Protein AF-F7BII5-F1 (afdb_monomer)

Solvent-accessible surface area (backbone atoms only — not comparable to full-atom values): 12802 Å² total; per-residue (Å²): 138,90,73,76,75,67,61,62,58,58,59,59,62,66,72,72,68,76,68,73,72,81,67,64,49,47,78,76,58,62,37,38,78,85,26,50,66,43,61,48,100,90,43,64,46,39,51,48,43,92,52,34,31,67,78,32,22,81,40,72,56,71,74,76,70,75,61,50,32,38,37,38,40,37,38,53,48,16,31,86,54,49,70,64,42,44,48,52,52,44,52,51,50,48,53,53,48,60,80,40,35,70,36,20,66,68,55,31,28,27,50,21,32,33,42,29,18,46,71,70,94,62,42,37,75,77,37,68,63,34,66,57,46,46,70,58,51,45,52,56,50,71,68,61,73,80,82,49,72,70,52,53,29,32,53,17,55,48,46,45,53,50,47,51,49,44,69,76,58,47,64,84,97,49,54,35,37,38,40,37,37,34,39,45,73,46,71,37,57,83,42,33,64,60,28,45,51,53,32,46,75,71,61,37,46,45,32,19,30,33,36,59,89,79,39,33,65,67,49,32,34,65,60,22,73,36,73,91,32,50,45,75,53,126

Secondary structure (DSSP, 8-state):
--SSSHHHHHHHHTTS--------GGGG----TTPEEEEETTEEEEE--TTEESTTS-EE------S-EEEEEEEE-STTS-HHHHHHHHHHHHHHHHHTHHHHHTT-EEEEEEEESSSGGGSEE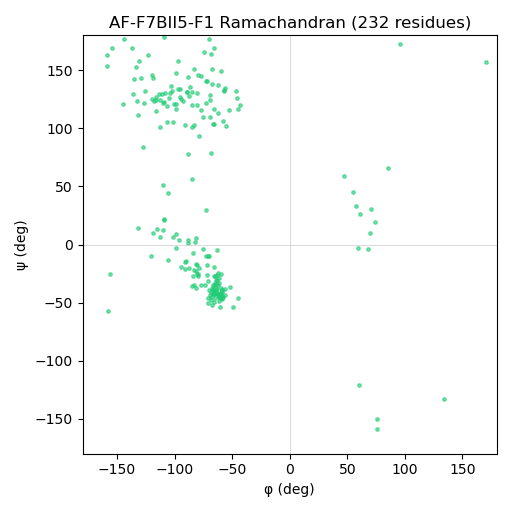EEEEE---HHHHHHHHHT-----SS----HHHHHHHHHHHHHHHSPTTS-EEEEEEE-S--TTHHHHHHHHHHHH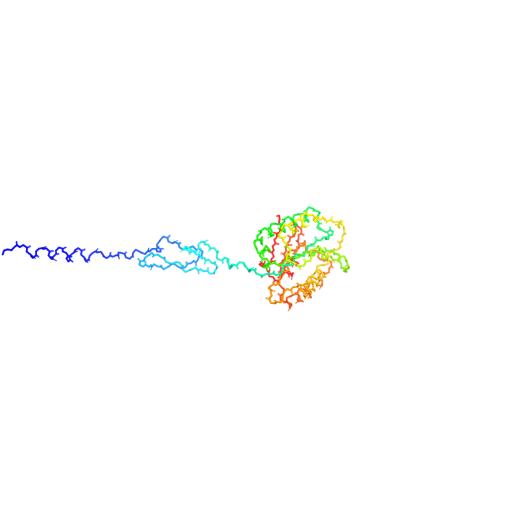HTTEEEEEEEESSS--HHHHHHHHSSGGGEEEE-

Nearest PDB structures (foldseek):
  1aox-assembly1_A  TM=7.770E-01  e=1.515E-09  Homo sapiens
  4hqn-assembly1_A  TM=8.227E-01  e=2.650E-09  Plasmodium vivax
  4c2b-assembly3_E  TM=8.178E-01  e=1.934E-08  Homo sapiens
  4c2a-assembly1_A  TM=8.375E-01  e=4.909E-08  Homo sapiens
  1u0o-assembly1_C  TM=7.818E-01  e=6.696E-08  Mus musculus

Radius of gyration: 28.85 Å; Cα contacts (8 Å, |Δi|>4): 419; chains: 1; bounding box: 101×45×57 Å

Structure (mmCIF, N/CA/C/O backbone):
data_AF-F7BII5-F1
#
_entry.id   AF-F7BII5-F1
#
loop_
_atom_site.group_PDB
_atom_site.id
_atom_site.type_symbol
_atom_site.label_atom_id
_atom_site.label_alt_id
_atom_site.label_comp_id
_atom_site.label_asym_id
_atom_site.label_entity_id
_atom_site.label_seq_id
_atom_site.pdbx_PDB_ins_code
_atom_site.Cartn_x
_atom_site.Cartn_y
_atom_site.Cartn_z
_atom_site.occupancy
_atom_site.B_iso_or_equiv
_atom_site.auth_seq_id
_atom_site.auth_comp_id
_atom_site.auth_asym_id
_atom_site.auth_atom_id
_atom_site.pdbx_PDB_model_num
ATOM 1 N N . MET A 1 1 ? -83.891 27.759 40.141 1.00 46.31 1 MET A N 1
ATOM 2 C CA . MET A 1 1 ? -83.436 28.933 39.361 1.00 46.31 1 MET A CA 1
ATOM 3 C C . MET A 1 1 ? -81.912 28.932 39.385 1.00 46.31 1 MET A C 1
ATOM 5 O O . MET A 1 1 ? -81.336 29.070 40.447 1.00 46.31 1 MET A O 1
ATOM 9 N N . GLN A 1 2 ? -81.291 28.343 38.361 1.00 49.97 2 GLN A N 1
ATOM 10 C CA . GLN A 1 2 ? -80.703 29.045 37.197 1.00 49.97 2 GLN A CA 1
ATOM 11 C C . GLN A 1 2 ? -79.265 29.535 37.468 1.00 49.97 2 GLN A C 1
ATOM 13 O O . GLN A 1 2 ? -79.015 30.729 37.498 1.00 49.97 2 GLN A O 1
ATOM 18 N N . ALA A 1 3 ? -78.313 28.611 37.659 1.00 52.19 3 ALA A N 1
ATOM 19 C CA . ALA A 1 3 ? -76.880 28.955 37.588 1.00 52.19 3 ALA A CA 1
ATOM 20 C C . ALA A 1 3 ? -75.947 27.769 37.258 1.00 52.19 3 ALA A C 1
ATOM 22 O O . ALA A 1 3 ? -74.894 27.975 36.673 1.00 52.19 3 ALA A O 1
ATOM 23 N N . TYR A 1 4 ? -76.329 26.520 37.557 1.00 49.72 4 TYR A N 1
ATOM 24 C CA . TYR A 1 4 ? -75.409 25.370 37.444 1.00 49.72 4 TYR A CA 1
ATOM 25 C C . TYR A 1 4 ? -75.526 24.524 36.165 1.00 49.72 4 TYR A C 1
ATOM 27 O O . TYR A 1 4 ? -74.734 23.610 35.966 1.00 49.72 4 TYR A O 1
ATOM 35 N N . ILE A 1 5 ? -76.477 24.823 35.274 1.00 52.47 5 ILE A N 1
ATOM 36 C CA . ILE A 1 5 ? -76.712 24.009 34.063 1.00 52.47 5 ILE A CA 1
ATOM 37 C C . ILE A 1 5 ? -75.959 24.562 32.835 1.00 52.47 5 ILE A C 1
ATOM 39 O O . ILE A 1 5 ? -75.666 23.813 31.911 1.00 52.47 5 ILE A O 1
ATOM 43 N N . TRP A 1 6 ? -75.538 25.833 32.845 1.00 50.41 6 TRP A N 1
ATOM 44 C CA . TRP A 1 6 ? -74.803 26.435 31.718 1.00 50.41 6 TRP A CA 1
ATOM 45 C C . TRP A 1 6 ? -73.271 26.317 31.826 1.00 50.41 6 TRP A C 1
ATOM 47 O O . TRP A 1 6 ? -72.586 26.471 30.822 1.00 50.41 6 TRP A O 1
ATOM 57 N N . GLY A 1 7 ? -72.714 25.995 33.001 1.00 46.53 7 GLY A N 1
ATOM 58 C CA . GLY A 1 7 ? -71.260 25.834 33.175 1.00 46.53 7 GLY A CA 1
ATOM 59 C C . GLY A 1 7 ? -70.707 24.504 32.645 1.00 46.53 7 GLY A C 1
ATOM 60 O O . GLY A 1 7 ? -69.610 24.458 32.096 1.00 46.53 7 GLY A O 1
ATOM 61 N N . LEU A 1 8 ? -71.483 23.420 32.752 1.00 50.44 8 LEU A N 1
ATOM 62 C CA . LEU A 1 8 ? -71.053 22.079 32.329 1.00 50.44 8 LEU A CA 1
ATOM 63 C C . LEU A 1 8 ? -71.237 21.823 30.826 1.00 50.44 8 LEU A C 1
ATOM 65 O O . LEU A 1 8 ? -70.540 20.981 30.268 1.00 50.44 8 LEU A O 1
ATOM 69 N N . VAL A 1 9 ? -72.118 22.572 30.155 1.00 52.78 9 VAL A N 1
ATOM 70 C CA . VAL A 1 9 ? -72.304 22.473 28.695 1.00 52.78 9 VAL A CA 1
ATOM 71 C C . VAL A 1 9 ? -71.221 23.258 27.932 1.00 52.78 9 VAL A C 1
ATOM 73 O O . VAL A 1 9 ? -70.857 22.878 26.825 1.00 52.78 9 VAL A O 1
ATOM 76 N N . PHE A 1 10 ? -70.613 24.292 28.531 1.00 49.81 10 PHE A N 1
ATOM 77 C CA . PHE A 1 10 ? -69.482 25.010 27.918 1.00 49.81 10 PHE A CA 1
ATOM 78 C C . PHE A 1 10 ? -68.126 24.294 28.075 1.00 49.81 10 PHE A C 1
ATOM 80 O O . PHE A 1 10 ? -67.244 24.459 27.226 1.00 49.81 10 PHE A O 1
ATOM 87 N N . LEU A 1 11 ? -67.951 23.451 29.104 1.00 45.50 11 LEU A N 1
ATOM 88 C CA . LEU A 1 11 ? -66.731 22.643 29.257 1.00 45.50 11 LEU A CA 1
ATOM 89 C C . LEU A 1 11 ? -66.726 21.367 28.398 1.00 45.50 11 LEU A C 1
ATOM 91 O O . LEU A 1 11 ? -65.655 20.855 28.086 1.00 45.50 11 LEU A O 1
ATOM 95 N N . SER A 1 12 ? -67.891 20.857 27.987 1.00 49.72 12 SER A N 1
ATOM 96 C CA . SER A 1 12 ? -67.975 19.660 27.137 1.00 49.72 12 SER A CA 1
ATOM 97 C C . SER A 1 12 ? -67.905 19.960 25.636 1.00 49.72 12 SER A C 1
ATOM 99 O O . SER A 1 12 ? -67.517 19.083 24.869 1.00 49.72 12 SER A O 1
ATOM 101 N N . VAL A 1 13 ? -68.195 21.195 25.204 1.00 48.53 13 VAL A N 1
ATOM 102 C CA . VAL A 1 13 ? -68.064 21.594 23.786 1.00 48.53 13 VAL A CA 1
ATOM 103 C C . VAL A 1 13 ? -66.679 22.177 23.463 1.00 48.53 13 VAL A C 1
ATOM 105 O O . VAL A 1 13 ? -66.236 22.100 22.321 1.00 48.53 13 VAL A O 1
ATOM 108 N N . SER A 1 14 ? -65.924 22.669 24.453 1.00 52.44 14 SER A N 1
ATOM 109 C CA . SER A 1 14 ? -64.526 23.095 24.244 1.00 52.44 14 SER A CA 1
ATOM 110 C C . SER A 1 14 ? -63.519 21.934 24.237 1.00 52.44 14 SER A C 1
ATOM 112 O O . SER A 1 14 ? -62.423 22.086 23.702 1.00 52.44 14 SER A O 1
ATOM 114 N N . LEU A 1 15 ? -63.894 20.754 24.749 1.00 46.31 15 LEU A N 1
ATOM 115 C CA . LEU A 1 15 ? -63.028 19.567 24.789 1.00 46.31 15 LEU A CA 1
ATOM 116 C C . LEU A 1 15 ? -63.291 18.553 23.657 1.00 46.31 15 LEU A C 1
ATOM 118 O O . LEU A 1 15 ? -62.749 17.453 23.687 1.00 46.31 15 LEU A O 1
ATOM 122 N N . SER A 1 16 ? -64.111 18.893 22.656 1.00 52.84 16 SER A N 1
ATOM 123 C CA . SER A 1 16 ? -64.419 17.988 21.530 1.00 52.84 16 SER A CA 1
ATOM 124 C C . SER A 1 16 ? -64.009 18.514 20.146 1.00 52.84 16 SER A C 1
ATOM 126 O O . SER A 1 16 ? -64.342 17.904 19.138 1.00 52.84 16 SER A O 1
ATOM 128 N N . LEU A 1 17 ? -63.242 19.610 20.071 1.00 50.97 17 LEU A N 1
ATOM 129 C CA . LEU A 1 17 ? -62.740 20.164 18.798 1.00 50.97 17 LEU A CA 1
ATOM 130 C C . LEU A 1 17 ? -61.243 20.498 18.787 1.00 50.97 17 LEU A C 1
ATOM 132 O O . LEU A 1 17 ? -60.756 21.095 17.833 1.00 50.97 17 LEU A O 1
ATOM 136 N N . ALA A 1 18 ? -60.471 20.025 19.766 1.00 53.25 18 ALA A N 1
ATOM 137 C CA . ALA A 1 18 ? -59.045 19.807 19.539 1.0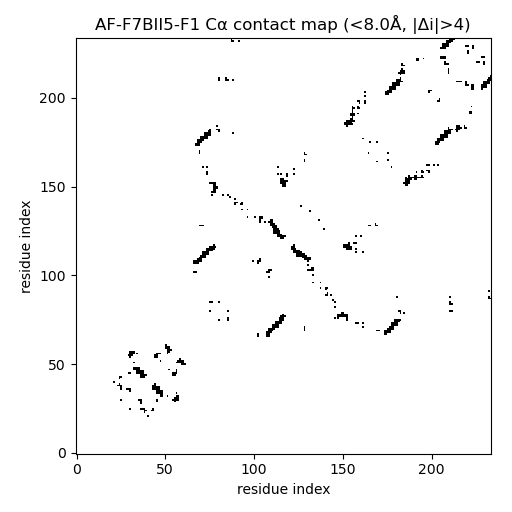0 53.25 18 ALA A CA 1
ATOM 138 C C . ALA A 1 18 ? -58.860 18.424 18.902 1.00 53.25 18 ALA A C 1
ATOM 140 O O . ALA A 1 18 ? -58.149 17.571 19.427 1.00 53.25 18 ALA A O 1
ATOM 141 N N . THR A 1 19 ? -59.516 18.172 17.764 1.00 55.47 19 THR A N 1
ATOM 142 C CA . THR A 1 19 ? -58.950 17.198 16.834 1.00 55.47 19 THR A CA 1
ATOM 143 C C . THR A 1 19 ? -57.571 17.750 16.524 1.00 55.47 19 THR A C 1
ATOM 145 O O . THR A 1 19 ? -57.468 18.787 15.863 1.00 55.47 19 THR A O 1
ATOM 148 N N . SER A 1 20 ? -56.514 17.136 17.062 1.00 58.94 20 SER A N 1
ATOM 149 C CA . SER A 1 20 ? -55.189 17.336 16.505 1.00 58.94 20 SER A CA 1
ATOM 150 C C . SER A 1 20 ? -55.353 16.959 15.045 1.00 58.94 20 SER A C 1
ATOM 152 O O . SER A 1 20 ? -55.522 15.789 14.704 1.00 58.94 20 SER A O 1
ATOM 154 N N . ILE A 1 21 ? -55.457 17.966 14.177 1.00 58.75 21 ILE A N 1
ATOM 155 C CA . ILE A 1 21 ? -55.394 17.729 12.747 1.00 58.75 21 ILE A CA 1
ATOM 156 C C . ILE A 1 21 ? -54.102 16.942 12.615 1.00 58.75 21 ILE A C 1
ATOM 158 O O . ILE A 1 21 ? -53.046 17.429 13.026 1.00 58.75 21 ILE A O 1
ATOM 162 N N . ALA A 1 22 ? -54.204 15.685 12.187 1.00 65.12 22 ALA A N 1
ATOM 163 C CA . ALA A 1 22 ? -53.046 14.856 11.933 1.00 65.12 22 ALA A CA 1
ATOM 164 C C . ALA A 1 22 ? -52.365 15.477 10.712 1.00 65.12 22 ALA A C 1
ATOM 166 O O . ALA A 1 22 ? -52.594 15.074 9.574 1.00 65.12 22 ALA A O 1
ATOM 167 N N . VAL A 1 23 ? -51.627 16.565 10.946 1.00 80.62 23 VAL A N 1
ATOM 168 C CA . VAL A 1 23 ? -50.881 17.278 9.923 1.00 80.62 23 VAL A CA 1
ATOM 169 C C . VAL A 1 23 ? -49.874 16.270 9.421 1.00 80.62 23 VAL A C 1
ATOM 171 O O . VAL A 1 23 ? -49.001 15.848 10.176 1.00 80.62 23 VAL A O 1
ATOM 174 N N . ASN A 1 24 ? -50.028 15.852 8.167 1.00 87.00 24 ASN A N 1
ATOM 175 C CA . ASN A 1 24 ? -49.067 14.964 7.547 1.00 87.00 24 ASN A CA 1
ATOM 176 C C . ASN A 1 24 ? -47.742 15.721 7.392 1.00 87.00 24 ASN A C 1
ATOM 178 O O . ASN A 1 24 ? -47.577 16.568 6.509 1.00 87.00 24 ASN A O 1
ATOM 182 N N . GLN A 1 25 ? -46.798 15.397 8.270 1.00 90.56 25 GLN A N 1
ATOM 183 C CA . GLN A 1 25 ? -45.491 16.044 8.358 1.00 90.56 25 GLN A CA 1
ATOM 184 C C . GLN A 1 25 ? -44.583 15.682 7.171 1.00 90.56 25 GLN A C 1
ATOM 186 O O . GLN A 1 25 ? -43.547 16.310 6.982 1.00 90.56 25 GLN A O 1
ATOM 191 N N . CYS A 1 26 ? -44.975 14.709 6.342 1.00 93.94 26 CYS A N 1
ATOM 192 C CA . CYS A 1 26 ? -44.247 14.317 5.137 1.00 93.94 26 CYS A CA 1
ATOM 193 C C . CYS A 1 26 ? -44.571 15.179 3.910 1.00 93.94 26 CYS A C 1
ATOM 195 O O . CYS A 1 26 ? -43.910 15.041 2.887 1.00 93.94 26 CYS A O 1
ATOM 197 N N . THR A 1 27 ? -45.554 16.081 3.987 1.00 93.69 27 THR A N 1
ATOM 198 C CA . THR A 1 27 ? -45.952 16.947 2.857 1.00 93.69 27 THR A CA 1
ATOM 199 C C . THR A 1 27 ? -44.849 17.900 2.393 1.00 93.69 27 THR A C 1
ATOM 201 O O . THR A 1 27 ? -44.806 18.260 1.220 1.00 93.69 27 THR A O 1
ATOM 204 N N . SER A 1 28 ? -43.926 18.269 3.282 1.00 92.00 28 SER A N 1
ATOM 205 C CA . SER A 1 28 ? -42.748 19.081 2.963 1.00 92.00 28 SER A CA 1
ATOM 206 C C . SER A 1 28 ? -41.581 18.278 2.375 1.00 92.00 28 SER A C 1
ATOM 208 O O . SER A 1 28 ? -40.533 18.863 2.116 1.00 92.00 28 SER A O 1
ATOM 210 N N . ASN A 1 29 ? -41.743 16.964 2.165 1.00 93.62 29 ASN A N 1
ATOM 211 C CA . ASN A 1 29 ? -40.688 16.032 1.748 1.00 93.62 29 ASN A CA 1
ATOM 212 C C . ASN A 1 29 ? -39.386 16.194 2.559 1.00 93.62 29 ASN A C 1
ATOM 214 O O . ASN A 1 29 ? -38.331 16.471 1.990 1.00 93.62 29 ASN A O 1
ATOM 218 N N . PRO A 1 30 ? -39.436 16.031 3.895 1.00 95.12 30 PRO A N 1
ATOM 219 C CA . PRO A 1 30 ? -38.280 16.295 4.746 1.00 95.12 30 PRO A CA 1
ATOM 220 C C . PRO A 1 30 ? -37.164 15.247 4.619 1.00 95.12 30 PRO A C 1
ATOM 222 O O . PRO A 1 30 ? -36.047 15.514 5.042 1.00 95.12 30 PRO A O 1
ATOM 225 N N . CYS A 1 31 ? -37.446 14.058 4.078 1.00 96.62 31 CYS A N 1
ATOM 226 C CA . CYS A 1 31 ? -36.466 12.985 3.919 1.00 96.62 31 CYS A CA 1
ATOM 227 C C . CYS A 1 31 ? -35.749 13.095 2.569 1.00 96.62 31 CYS A C 1
ATOM 229 O O . CYS A 1 31 ? -36.406 13.186 1.532 1.00 96.62 31 CYS A O 1
ATOM 231 N N . ILE A 1 32 ? -34.417 13.024 2.566 1.00 94.69 32 ILE A N 1
ATOM 232 C CA . ILE A 1 32 ? -33.607 13.077 1.341 1.00 94.69 32 ILE A CA 1
ATOM 233 C C . ILE A 1 32 ? -32.966 11.716 1.019 1.00 94.69 32 ILE A C 1
ATOM 235 O O . ILE A 1 32 ? -33.149 10.743 1.747 1.00 94.69 32 ILE A O 1
ATOM 239 N N . ASN A 1 33 ? -32.226 11.622 -0.093 1.00 92.00 33 ASN A N 1
ATOM 240 C CA . ASN A 1 33 ? -31.482 10.417 -0.496 1.00 92.00 33 ASN A CA 1
ATOM 241 C C . ASN A 1 33 ? -32.338 9.135 -0.599 1.00 92.00 33 ASN A C 1
ATOM 243 O O . ASN A 1 33 ? -31.941 8.067 -0.131 1.00 92.00 33 ASN A O 1
ATOM 247 N N . ASN A 1 34 ? -33.514 9.233 -1.230 1.00 91.19 34 ASN A N 1
ATOM 248 C CA . ASN A 1 34 ? -34.445 8.112 -1.436 1.00 91.19 34 ASN A CA 1
ATOM 249 C C . ASN A 1 34 ? -34.888 7.420 -0.129 1.00 91.19 34 ASN A C 1
ATOM 251 O O . ASN A 1 34 ? -35.085 6.203 -0.096 1.00 91.19 34 ASN A O 1
ATOM 255 N N . ALA A 1 35 ? -35.007 8.180 0.960 1.00 94.12 35 ALA A N 1
ATOM 256 C CA . ALA A 1 35 ? -35.554 7.704 2.225 1.00 94.12 35 ALA A CA 1
ATOM 257 C C . ALA A 1 35 ? -37.093 7.762 2.243 1.00 94.12 35 ALA A C 1
ATOM 259 O O . ALA A 1 35 ? -37.707 8.609 1.592 1.00 94.12 35 ALA A O 1
ATOM 260 N N . VAL A 1 36 ? -37.721 6.870 3.016 1.00 96.81 36 VAL A N 1
ATOM 261 C CA . VAL A 1 36 ? -39.187 6.793 3.148 1.00 96.81 36 VAL A CA 1
ATOM 262 C C . VAL A 1 36 ? -39.642 7.602 4.361 1.00 96.81 36 VAL A C 1
ATOM 264 O O . VAL A 1 36 ? -39.173 7.364 5.472 1.00 96.81 36 VAL A O 1
ATOM 267 N N . CYS A 1 37 ? -40.569 8.541 4.162 1.00 96.25 37 CYS A N 1
ATOM 268 C CA . CYS A 1 37 ? -41.124 9.358 5.243 1.00 96.25 37 CYS A CA 1
ATOM 269 C C . CYS A 1 37 ? -42.356 8.707 5.878 1.00 96.25 37 CYS A C 1
ATOM 271 O O . CYS A 1 37 ? -43.297 8.341 5.175 1.00 96.25 37 CYS A O 1
ATOM 273 N N . SER A 1 38 ? -42.377 8.638 7.210 1.00 95.56 38 SER A N 1
ATOM 274 C CA . SER A 1 38 ? -43.537 8.238 8.009 1.00 95.56 38 SER A CA 1
ATOM 275 C C . SER A 1 38 ? -43.978 9.388 8.915 1.00 95.56 38 SER A C 1
ATOM 277 O O . SER A 1 38 ? -43.189 9.908 9.703 1.00 95.56 38 SER A O 1
ATOM 279 N N . SER A 1 39 ? -45.245 9.802 8.810 1.00 92.31 39 SER A N 1
ATOM 280 C CA . SER A 1 39 ? -45.812 10.846 9.674 1.00 92.31 39 SER A CA 1
ATOM 281 C C . SER A 1 39 ? -46.219 10.251 11.024 1.00 92.31 39 SER A C 1
ATOM 283 O O . SER A 1 39 ? -46.937 9.255 11.070 1.00 92.31 39 SER A O 1
ATOM 285 N N . LEU A 1 40 ? -45.798 10.882 12.121 1.00 88.75 40 LEU A N 1
ATOM 286 C CA . LEU A 1 40 ? -46.025 10.443 13.500 1.00 88.75 40 LEU A CA 1
ATOM 287 C C . LEU A 1 40 ? -46.735 11.535 14.315 1.00 88.75 40 LEU A C 1
ATOM 289 O O . LEU A 1 40 ? -46.709 12.713 13.966 1.00 88.75 40 LEU A O 1
ATOM 293 N N . ALA A 1 41 ? -47.320 11.165 15.459 1.00 84.00 41 ALA A N 1
ATOM 294 C CA . ALA A 1 41 ? -47.998 12.117 16.349 1.00 84.00 41 ALA A CA 1
ATOM 295 C C . ALA A 1 41 ? -47.074 13.239 16.874 1.00 84.00 41 ALA A C 1
ATOM 297 O O . ALA A 1 41 ? -47.543 14.330 17.185 1.00 84.00 41 ALA A O 1
ATOM 298 N N . ALA A 1 42 ? -45.764 12.980 16.943 1.00 81.69 42 ALA A N 1
ATOM 299 C CA . ALA A 1 42 ? -44.742 13.922 17.401 1.00 81.69 42 ALA A CA 1
ATOM 300 C C . ALA A 1 42 ? -43.823 14.439 16.268 1.00 81.69 42 ALA A C 1
ATOM 302 O O . ALA A 1 42 ? -42.704 14.879 16.538 1.00 81.69 42 ALA A O 1
ATOM 303 N N . GLY A 1 43 ? -44.251 14.370 14.999 1.00 88.88 43 GLY A N 1
ATOM 304 C CA . GLY A 1 43 ? -43.475 14.871 13.859 1.00 88.88 43 GLY A CA 1
ATOM 305 C C . GLY A 1 43 ? -43.417 13.894 12.685 1.00 88.88 43 GLY A C 1
ATOM 306 O O . GLY A 1 43 ? -44.429 13.350 12.259 1.00 88.88 43 GLY A O 1
ATOM 307 N N . TYR A 1 44 ? -42.220 13.676 12.151 1.00 93.75 44 TYR A N 1
ATOM 308 C CA . TYR A 1 44 ? -41.957 12.690 11.105 1.00 93.75 44 TYR A CA 1
ATOM 309 C C . TYR A 1 44 ? -40.754 11.828 11.490 1.00 93.75 44 TYR A C 1
ATOM 311 O O . TYR A 1 44 ? -39.899 12.254 12.271 1.00 93.75 44 TYR A O 1
ATOM 319 N N . GLU A 1 45 ? -40.681 10.645 10.897 1.00 95.25 45 GLU A N 1
ATOM 320 C CA . GLU A 1 45 ? -39.526 9.756 10.928 1.00 95.25 45 GLU A CA 1
ATOM 321 C C . GLU A 1 45 ? -39.127 9.403 9.493 1.00 95.25 45 GLU A C 1
ATOM 323 O O . GLU A 1 45 ? -39.977 9.058 8.669 1.00 95.25 45 GLU A O 1
ATOM 328 N N . CYS A 1 46 ? -37.834 9.509 9.189 1.00 96.44 46 CYS A N 1
ATOM 329 C CA . CYS A 1 46 ? -37.278 9.087 7.911 1.00 96.44 46 CYS A CA 1
ATOM 330 C C . CYS A 1 46 ? -36.618 7.717 8.057 1.00 96.44 46 CYS A C 1
ATOM 332 O O . CYS A 1 46 ? -35.657 7.558 8.810 1.00 96.44 46 CYS A O 1
ATOM 334 N N . ILE A 1 47 ? -37.096 6.740 7.292 1.00 95.44 47 ILE A N 1
ATOM 335 C CA . ILE A 1 47 ? -36.453 5.435 7.154 1.00 95.44 47 ILE A CA 1
ATOM 336 C C . ILE A 1 47 ? -35.381 5.575 6.074 1.00 95.44 47 ILE A C 1
ATOM 338 O O . ILE A 1 47 ? -35.684 5.620 4.878 1.00 95.44 47 ILE A O 1
ATOM 342 N N . CYS A 1 48 ? -34.129 5.707 6.508 1.00 93.94 48 CYS A N 1
ATOM 343 C CA . CYS A 1 48 ? -33.001 5.942 5.617 1.00 93.94 48 CYS A CA 1
ATOM 344 C C . CYS A 1 48 ? -32.623 4.694 4.811 1.00 93.94 48 CYS A C 1
ATOM 346 O O . CYS A 1 48 ? -32.586 3.580 5.331 1.00 93.94 48 CYS A O 1
ATOM 348 N N . SER A 1 49 ? -32.274 4.907 3.545 1.00 89.56 49 SER A N 1
ATOM 349 C CA . SER A 1 49 ? -31.768 3.865 2.651 1.00 89.56 49 SER A CA 1
ATOM 350 C C . SER A 1 49 ? -30.242 3.740 2.762 1.00 89.56 49 SER A C 1
ATOM 352 O O . SER A 1 49 ? -29.533 4.734 2.900 1.00 89.56 49 SER A O 1
ATOM 354 N N . GLY A 1 50 ? -29.701 2.524 2.664 1.00 85.88 50 GLY A N 1
ATOM 355 C CA . GLY A 1 50 ? -28.253 2.297 2.568 1.00 85.88 50 GLY A CA 1
ATOM 356 C C . GLY A 1 50 ? -27.444 2.814 3.767 1.00 85.88 50 GLY A C 1
ATOM 357 O O . GLY A 1 50 ? -27.632 2.357 4.890 1.00 85.88 50 GLY A O 1
ATOM 358 N N . ALA A 1 51 ? -26.494 3.720 3.507 1.00 84.12 51 ALA A N 1
ATOM 359 C CA . ALA A 1 51 ? -25.565 4.252 4.509 1.00 84.12 51 ALA A CA 1
ATOM 360 C C . ALA A 1 51 ? -26.011 5.590 5.126 1.00 84.12 51 ALA A C 1
ATOM 362 O O . ALA A 1 51 ? -25.256 6.174 5.899 1.00 84.12 51 ALA A O 1
ATOM 363 N N . TYR A 1 52 ? -27.191 6.114 4.786 1.00 92.12 52 TYR A N 1
ATOM 364 C CA . TYR A 1 52 ? -27.642 7.412 5.288 1.00 92.12 52 TYR A CA 1
ATOM 365 C C . TYR A 1 52 ? -28.206 7.323 6.716 1.00 92.12 52 TYR A C 1
ATOM 367 O O . TYR A 1 52 ? -28.814 6.328 7.099 1.00 92.12 52 TYR A O 1
ATOM 375 N N . ILE A 1 53 ? -27.997 8.374 7.510 1.00 90.69 53 ILE A N 1
ATOM 376 C CA . ILE A 1 53 ? -28.467 8.550 8.890 1.00 90.69 53 ILE A CA 1
ATOM 377 C C . ILE A 1 53 ? -28.839 10.014 9.156 1.00 90.69 53 ILE A C 1
ATOM 379 O O . ILE A 1 53 ? -28.609 10.909 8.342 1.00 90.69 53 ILE A O 1
ATOM 383 N N . GLY A 1 54 ? -29.344 10.273 10.360 1.00 91.19 54 GLY A N 1
ATOM 384 C CA . GLY A 1 54 ? -29.815 11.588 10.778 1.00 91.19 54 GLY A CA 1
ATOM 385 C C . GLY A 1 54 ? -31.320 11.720 10.586 1.00 91.19 54 GLY A C 1
ATOM 386 O O . GLY A 1 54 ? -31.966 10.832 10.041 1.00 91.19 54 GLY A O 1
ATOM 387 N N . ARG A 1 55 ? -31.880 12.830 11.073 1.00 93.50 55 ARG A N 1
ATOM 388 C CA . ARG A 1 55 ? -33.334 13.040 11.115 1.00 93.50 55 ARG A CA 1
ATOM 389 C C . ARG A 1 55 ? -33.974 13.050 9.723 1.00 93.50 55 ARG A C 1
ATOM 391 O O . ARG A 1 55 ? -35.090 12.579 9.576 1.00 93.50 55 ARG A O 1
ATOM 398 N N . ASP A 1 56 ? -33.254 13.566 8.736 1.00 95.44 56 ASP A N 1
ATOM 399 C CA . ASP A 1 56 ? -33.658 13.737 7.338 1.00 95.44 56 ASP A CA 1
ATOM 400 C C . ASP A 1 56 ? -32.873 12.833 6.369 1.00 95.44 56 ASP A C 1
ATOM 402 O O . ASP A 1 56 ? -33.017 12.957 5.155 1.00 95.44 56 ASP A O 1
ATOM 406 N N . CYS A 1 57 ? -32.033 11.926 6.882 1.00 94.44 57 CYS A N 1
ATOM 407 C CA . CYS A 1 57 ? -31.121 11.095 6.087 1.00 94.44 57 CYS A CA 1
ATOM 408 C C . CYS A 1 57 ? -30.087 11.891 5.262 1.00 94.44 57 CYS A C 1
ATOM 410 O O . CYS A 1 57 ? -29.589 11.413 4.239 1.00 94.44 57 CYS A O 1
ATOM 412 N N . SER A 1 58 ? -29.730 13.103 5.705 1.00 93.75 58 SER A N 1
ATOM 413 C CA . SER A 1 58 ? -28.718 13.936 5.039 1.00 93.75 58 SER A CA 1
ATOM 414 C C . SER A 1 58 ? -27.276 13.534 5.324 1.00 93.75 58 SER A C 1
ATOM 416 O O . SER A 1 58 ? -26.368 13.887 4.570 1.00 93.75 58 SER A O 1
ATOM 418 N N . LYS A 1 59 ? -27.039 12.789 6.404 1.00 89.19 59 LYS A N 1
ATOM 419 C CA . LYS A 1 59 ? -25.695 12.399 6.833 1.00 89.19 59 LYS A CA 1
ATOM 420 C C . LYS A 1 59 ? -25.403 10.986 6.369 1.00 89.19 59 LYS A C 1
ATOM 422 O O . LYS A 1 59 ? -26.292 10.150 6.342 1.00 89.19 59 LYS A O 1
ATOM 427 N N . ILE A 1 60 ? -24.150 10.689 6.065 1.00 85.50 60 ILE A N 1
ATOM 428 C CA . ILE A 1 60 ? -23.705 9.318 5.812 1.00 85.50 60 ILE A CA 1
ATOM 429 C C . ILE A 1 60 ? -23.128 8.765 7.116 1.00 85.50 60 ILE A C 1
ATOM 431 O O . ILE A 1 60 ? -22.259 9.379 7.735 1.00 85.50 60 ILE A O 1
ATOM 435 N N . SER A 1 61 ? -23.615 7.605 7.551 1.00 76.19 61 SER A N 1
ATOM 436 C CA . SER A 1 61 ? -22.985 6.815 8.598 1.00 76.19 61 SER A CA 1
ATOM 437 C C . SER A 1 61 ? -21.821 6.073 7.982 1.00 76.19 61 SER A C 1
ATOM 439 O O . SER A 1 61 ? -21.945 4.967 7.454 1.00 76.19 61 SER A O 1
ATOM 441 N N . CYS A 1 62 ? -20.651 6.685 8.068 1.00 67.88 62 CYS A N 1
ATOM 442 C CA . CYS A 1 62 ? -19.434 5.909 7.982 1.00 67.88 62 CYS A CA 1
ATOM 443 C C . CYS A 1 62 ? -19.413 5.016 9.226 1.00 67.88 62 CYS A C 1
ATOM 445 O O . CYS A 1 62 ? -19.365 5.531 10.348 1.00 67.88 62 CYS A O 1
ATOM 447 N N . LYS A 1 63 ? -19.467 3.684 9.051 1.00 58.59 63 LYS A N 1
ATOM 448 C CA . LYS A 1 63 ? -19.109 2.760 10.137 1.00 58.59 63 LYS A CA 1
ATOM 449 C C . LYS A 1 63 ? -17.812 3.283 10.742 1.00 58.59 63 LYS A C 1
ATOM 451 O O . LYS A 1 63 ? -16.869 3.552 9.998 1.00 58.59 63 LYS A O 1
ATOM 456 N N . LYS A 1 64 ? -17.808 3.492 12.063 1.00 51.84 64 LYS A N 1
ATOM 457 C CA . LYS A 1 64 ? -16.651 4.005 12.800 1.00 51.84 64 LYS A CA 1
ATOM 458 C C . LYS A 1 64 ? -15.411 3.281 12.282 1.00 51.84 64 LYS A C 1
ATOM 460 O O . LYS A 1 64 ? -15.398 2.048 12.296 1.00 51.84 64 LYS A O 1
ATOM 465 N N . ALA A 1 65 ? -14.459 4.053 11.753 1.00 58.25 65 ALA A N 1
ATOM 466 C CA . ALA A 1 65 ? -13.255 3.526 11.130 1.00 58.25 65 ALA A CA 1
ATOM 467 C C . ALA A 1 65 ? -12.667 2.453 12.039 1.00 58.25 65 ALA A C 1
ATOM 469 O O . ALA A 1 65 ? -12.594 2.652 13.258 1.00 58.25 65 ALA A O 1
ATOM 470 N N . THR A 1 66 ? -12.334 1.306 11.452 1.00 61.22 66 THR A N 1
ATOM 471 C CA . THR A 1 66 ? -11.735 0.189 12.168 1.00 61.22 66 THR A CA 1
ATOM 472 C C . THR A 1 66 ? -10.641 0.736 13.075 1.00 61.22 66 THR A C 1
ATOM 474 O O . THR A 1 66 ? -9.677 1.334 12.605 1.00 61.22 66 THR A O 1
ATOM 477 N N . THR A 1 67 ? -10.807 0.585 14.388 1.00 75.94 67 THR A N 1
ATOM 478 C CA . THR A 1 67 ? -9.845 1.138 15.347 1.00 75.94 67 THR A CA 1
ATOM 479 C C . THR A 1 67 ? -8.542 0.348 15.354 1.00 75.94 67 THR A C 1
ATOM 481 O O . THR A 1 67 ? -7.581 0.799 15.965 1.00 75.94 67 THR A O 1
ATOM 484 N N . VAL A 1 68 ? -8.517 -0.812 14.685 1.00 90.56 68 VAL A N 1
ATOM 485 C CA . VAL A 1 68 ? -7.363 -1.699 14.550 1.00 90.56 68 VAL A CA 1
ATOM 486 C C . VAL A 1 68 ? -7.147 -2.142 13.103 1.00 90.56 68 VAL A C 1
ATOM 488 O O . VAL A 1 68 ? -8.040 -2.713 12.487 1.00 90.56 68 VAL A O 1
ATOM 491 N N . ALA A 1 69 ? -5.968 -1.894 12.542 1.00 93.69 69 ALA A N 1
ATOM 492 C CA . ALA A 1 69 ? -5.603 -2.358 11.201 1.00 93.69 69 ALA A CA 1
ATOM 493 C C . ALA A 1 69 ? -4.083 -2.395 11.029 1.00 93.69 69 ALA A C 1
ATOM 495 O O . ALA A 1 69 ? -3.369 -1.620 11.663 1.00 93.69 69 ALA A O 1
ATOM 496 N N . ASP A 1 70 ? -3.601 -3.251 10.137 1.00 96.19 70 ASP A N 1
ATOM 497 C CA . ASP A 1 70 ? -2.220 -3.226 9.665 1.00 96.19 70 ASP A CA 1
ATOM 498 C C . ASP A 1 70 ? -2.206 -2.761 8.211 1.00 96.19 70 ASP A C 1
ATOM 500 O O . ASP A 1 70 ? -2.844 -3.368 7.347 1.00 96.19 70 ASP A O 1
ATOM 504 N N . ILE A 1 71 ? -1.492 -1.671 7.940 1.00 96.00 71 ILE A N 1
ATOM 505 C CA . ILE A 1 71 ? -1.478 -1.016 6.634 1.00 96.00 71 ILE A CA 1
ATOM 506 C C . ILE A 1 71 ? -0.055 -1.015 6.078 1.00 96.00 71 ILE A C 1
ATOM 508 O O . ILE A 1 71 ? 0.870 -0.514 6.713 1.00 96.00 71 ILE A O 1
ATOM 512 N N . LEU A 1 72 ? 0.125 -1.539 4.868 1.00 97.50 72 LEU A N 1
ATOM 513 C CA . LEU A 1 72 ? 1.365 -1.375 4.110 1.00 97.50 72 LEU A CA 1
ATOM 514 C C . LEU A 1 72 ? 1.127 -0.446 2.931 1.00 97.50 72 LEU A C 1
ATOM 516 O O . LEU A 1 72 ? 0.282 -0.714 2.079 1.00 97.50 72 LEU A O 1
ATOM 520 N N . LEU A 1 73 ? 1.905 0.628 2.888 1.00 96.69 73 LEU A N 1
ATOM 521 C CA . LEU A 1 73 ? 2.031 1.503 1.735 1.00 96.69 73 LEU A CA 1
ATOM 522 C C . LEU A 1 73 ? 3.085 0.896 0.805 1.00 96.69 73 LEU A C 1
ATOM 524 O O . LEU A 1 73 ? 4.229 0.705 1.214 1.00 96.69 73 LEU A O 1
ATOM 528 N N . VAL A 1 74 ? 2.710 0.564 -0.423 1.00 96.56 74 VAL A N 1
ATOM 529 C CA . VAL A 1 74 ? 3.612 -0.008 -1.429 1.00 96.56 74 VAL A CA 1
ATOM 530 C C . VAL A 1 74 ? 3.776 1.032 -2.526 1.00 96.56 74 VAL A C 1
ATOM 532 O O . VAL A 1 74 ? 2.865 1.244 -3.320 1.00 96.56 74 VAL A O 1
ATOM 535 N N . LEU A 1 75 ? 4.902 1.737 -2.500 1.00 95.25 75 LEU A N 1
ATOM 536 C CA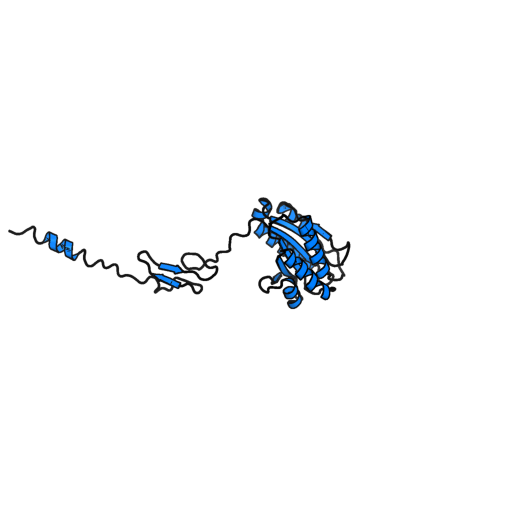 . LEU A 1 75 ? 5.140 2.946 -3.278 1.00 95.25 75 LEU A CA 1
ATOM 537 C C . LEU A 1 75 ? 6.076 2.667 -4.455 1.00 95.25 75 LEU A C 1
ATOM 539 O O . LEU A 1 75 ? 7.184 2.156 -4.278 1.00 95.25 75 LEU A O 1
ATOM 543 N N . ASP A 1 76 ? 5.616 3.030 -5.645 1.00 93.38 76 ASP A N 1
ATOM 544 C CA . ASP A 1 76 ? 6.366 2.903 -6.886 1.00 93.38 76 ASP A CA 1
ATOM 545 C C . ASP A 1 76 ? 7.494 3.944 -6.983 1.00 93.38 76 ASP A C 1
ATOM 547 O O . ASP A 1 76 ? 7.283 5.157 -6.919 1.00 93.38 76 ASP A O 1
ATOM 551 N N . GLU A 1 77 ? 8.717 3.446 -7.138 1.00 92.06 77 GLU A N 1
ATOM 552 C CA . GLU A 1 77 ? 9.958 4.202 -7.306 1.00 92.06 77 GLU A CA 1
ATOM 553 C C . GLU A 1 77 ? 10.592 3.966 -8.684 1.00 92.06 77 GLU A C 1
ATOM 555 O O . GLU A 1 77 ? 11.755 4.316 -8.901 1.00 92.06 77 GLU A O 1
ATOM 560 N N . SER A 1 78 ? 9.852 3.376 -9.624 1.00 91.06 78 SER A N 1
ATOM 561 C CA . SER A 1 78 ? 10.324 3.042 -10.968 1.00 91.06 78 SER A CA 1
ATOM 562 C C . SER A 1 78 ? 10.652 4.260 -11.828 1.00 91.06 78 SER A C 1
ATOM 564 O O . SER A 1 78 ? 10.364 5.407 -11.487 1.00 91.06 78 SER A O 1
ATOM 566 N N . GLY A 1 79 ? 11.301 4.028 -12.972 1.00 87.50 79 GLY A N 1
ATOM 567 C CA . GLY A 1 79 ? 11.711 5.094 -13.887 1.00 87.50 79 GLY A CA 1
ATOM 568 C C . GLY A 1 79 ? 10.556 5.855 -14.545 1.00 87.50 79 GLY A C 1
ATOM 569 O O . GLY A 1 79 ? 10.783 6.966 -15.016 1.00 87.50 79 GLY A O 1
ATOM 570 N N . THR A 1 80 ? 9.345 5.290 -14.582 1.00 88.19 80 THR A N 1
ATOM 571 C CA . THR A 1 80 ? 8.179 5.918 -15.223 1.00 88.19 80 THR A CA 1
ATOM 572 C C . THR A 1 80 ? 7.532 6.987 -14.347 1.00 88.19 80 THR A C 1
ATOM 574 O O . THR A 1 80 ? 7.008 7.963 -14.875 1.00 88.19 80 THR A O 1
ATOM 577 N N . VAL A 1 81 ? 7.663 6.870 -13.023 1.00 89.62 81 VAL A N 1
ATOM 578 C CA . VAL A 1 81 ? 7.196 7.874 -12.061 1.00 89.62 81 VAL A CA 1
ATOM 579 C C . VAL A 1 81 ? 8.217 9.011 -11.966 1.00 89.62 81 VAL A C 1
ATOM 581 O O . VAL A 1 81 ? 9.374 8.807 -11.587 1.00 89.62 81 VAL A O 1
ATOM 584 N N . SER A 1 82 ? 7.832 10.245 -12.281 1.00 90.56 82 SER A N 1
ATOM 585 C CA . SER A 1 82 ? 8.721 11.402 -12.130 1.00 90.56 82 SER A CA 1
ATOM 586 C C . SER A 1 82 ? 9.010 11.720 -10.653 1.00 90.56 82 SER A C 1
ATOM 588 O O . SER A 1 82 ? 8.320 11.272 -9.738 1.00 90.56 82 SER A O 1
ATOM 590 N N . ARG A 1 83 ? 10.047 12.524 -10.380 1.00 90.62 83 ARG A N 1
ATOM 591 C CA . ARG A 1 83 ? 10.334 12.974 -9.001 1.00 90.62 83 ARG A CA 1
ATOM 592 C C . ARG A 1 83 ? 9.189 13.806 -8.413 1.00 90.62 83 ARG A C 1
ATOM 594 O O . ARG A 1 83 ? 8.960 13.728 -7.210 1.00 90.62 83 ARG A O 1
ATOM 601 N N . THR A 1 84 ? 8.490 14.570 -9.251 1.00 91.81 84 THR A N 1
ATOM 602 C CA . THR A 1 84 ? 7.325 15.370 -8.853 1.00 91.81 84 THR A CA 1
ATOM 603 C C . THR A 1 84 ? 6.162 14.466 -8.473 1.00 91.81 84 THR A C 1
ATOM 605 O O . THR A 1 84 ? 5.703 14.536 -7.344 1.00 91.81 84 THR A O 1
ATOM 608 N N . GLU A 1 85 ? 5.791 13.525 -9.343 1.00 92.00 85 GLU A N 1
ATOM 609 C CA . GLU A 1 85 ? 4.720 12.553 -9.080 1.00 92.00 85 GLU A CA 1
ATOM 610 C C . GLU A 1 85 ? 4.999 11.700 -7.837 1.00 92.00 85 GLU A C 1
ATOM 612 O O . GLU A 1 85 ? 4.111 11.456 -7.022 1.00 92.00 85 GLU A O 1
ATOM 617 N N . TYR A 1 86 ? 6.255 11.296 -7.635 1.00 92.62 86 TYR A N 1
ATOM 618 C CA . TYR A 1 86 ? 6.665 10.627 -6.404 1.00 92.62 86 TYR A CA 1
ATOM 619 C C . TYR A 1 86 ? 6.478 11.528 -5.178 1.00 92.62 86 TYR A C 1
ATOM 621 O O . TYR A 1 86 ? 5.990 11.076 -4.139 1.00 92.62 86 TYR A O 1
ATOM 629 N N . LYS A 1 87 ? 6.841 12.814 -5.279 1.00 92.75 87 LYS A N 1
ATOM 630 C CA . LYS A 1 87 ? 6.638 13.761 -4.182 1.00 92.75 87 LYS A CA 1
ATOM 631 C C . LYS A 1 87 ? 5.150 13.956 -3.896 1.00 92.75 87 LYS A C 1
ATOM 633 O O . LYS A 1 87 ? 4.772 13.919 -2.726 1.00 92.75 87 LYS A O 1
ATOM 638 N N . ASP A 1 88 ? 4.318 14.065 -4.923 1.00 92.00 88 ASP A N 1
ATOM 639 C CA . ASP A 1 88 ? 2.864 14.171 -4.797 1.00 92.00 88 ASP A CA 1
ATOM 640 C C . ASP A 1 88 ? 2.278 12.931 -4.114 1.00 92.00 88 ASP A C 1
ATOM 642 O O . ASP A 1 88 ? 1.518 13.062 -3.153 1.00 92.00 88 ASP A O 1
ATOM 646 N N . ALA A 1 89 ? 2.739 11.732 -4.480 1.00 93.38 89 ALA A N 1
ATOM 647 C CA . ALA A 1 89 ? 2.369 10.494 -3.799 1.00 93.38 89 ALA A CA 1
ATOM 648 C C . ALA A 1 89 ? 2.768 10.505 -2.310 1.00 93.38 89 ALA A C 1
ATOM 650 O O . ALA A 1 89 ? 1.954 10.164 -1.450 1.00 93.38 89 ALA A O 1
ATOM 651 N N . THR A 1 90 ? 3.983 10.951 -1.960 1.00 93.69 90 THR A N 1
ATOM 652 C CA . THR A 1 90 ? 4.392 11.066 -0.543 1.00 93.69 90 THR A CA 1
ATOM 653 C C . THR A 1 90 ? 3.600 12.131 0.224 1.00 93.69 90 THR A C 1
ATOM 655 O O . THR A 1 90 ? 3.274 11.929 1.395 1.00 93.69 90 THR A O 1
ATOM 658 N N . ASN A 1 91 ? 3.229 13.238 -0.427 1.00 92.44 91 ASN A N 1
ATOM 659 C CA . ASN A 1 91 ? 2.380 14.274 0.160 1.00 92.44 91 ASN A CA 1
ATOM 660 C C . ASN A 1 91 ? 0.963 13.739 0.412 1.00 92.44 91 ASN A C 1
ATOM 662 O O . ASN A 1 91 ? 0.404 13.959 1.488 1.00 92.44 91 ASN A O 1
ATOM 666 N N . TRP A 1 92 ? 0.404 12.991 -0.540 1.00 92.38 92 TRP A N 1
ATOM 667 C CA . TRP A 1 92 ? -0.881 12.314 -0.390 1.00 92.38 92 TRP A CA 1
ATOM 668 C C . TRP A 1 92 ? -0.845 11.299 0.760 1.00 92.38 92 TRP A C 1
ATOM 670 O O . TRP A 1 92 ? -1.718 11.315 1.628 1.00 92.38 92 TRP A O 1
ATOM 680 N N . ILE A 1 93 ? 0.219 10.493 0.860 1.00 93.50 93 ILE A N 1
ATOM 681 C CA . ILE A 1 93 ? 0.436 9.589 1.999 1.00 93.50 93 ILE A CA 1
ATOM 682 C C . ILE A 1 93 ? 0.433 10.369 3.327 1.00 93.50 93 ILE A C 1
ATOM 684 O O . ILE A 1 93 ? -0.196 9.939 4.295 1.00 93.50 93 ILE A O 1
ATOM 688 N N . ALA A 1 94 ? 1.089 11.530 3.399 1.00 92.06 94 ALA A N 1
ATOM 689 C CA . ALA A 1 94 ? 1.100 12.352 4.611 1.00 92.06 94 ALA A CA 1
ATOM 690 C C . ALA A 1 94 ? -0.298 12.896 4.985 1.00 92.06 94 ALA A C 1
ATOM 692 O O . ALA A 1 94 ? -0.608 13.057 6.173 1.00 92.06 94 ALA A O 1
ATOM 693 N N . GLN A 1 95 ? -1.170 13.145 4.002 1.00 90.12 95 GLN A N 1
ATOM 694 C CA . GLN A 1 95 ? -2.579 13.475 4.249 1.00 90.12 95 GLN A CA 1
ATOM 695 C C . GLN A 1 95 ? -3.345 12.264 4.796 1.00 90.12 95 GLN A C 1
ATOM 697 O O . GLN A 1 95 ? -4.061 12.396 5.790 1.00 90.12 95 GLN A O 1
ATOM 702 N N . VAL A 1 96 ? -3.126 11.072 4.230 1.00 89.12 96 VAL A N 1
ATOM 703 C CA . VAL A 1 96 ? -3.702 9.814 4.736 1.00 89.12 96 VAL A CA 1
ATOM 704 C C . VAL A 1 96 ? -3.295 9.569 6.191 1.00 89.12 96 VAL A C 1
ATOM 706 O O . VAL A 1 96 ? -4.152 9.281 7.025 1.00 89.12 96 VAL A O 1
ATOM 709 N N . LEU A 1 97 ? -2.019 9.768 6.540 1.00 91.00 97 LEU A N 1
ATOM 710 C CA . LEU A 1 97 ? -1.554 9.669 7.929 1.00 91.00 97 LEU A CA 1
ATOM 711 C C . LEU A 1 97 ? -2.327 10.597 8.870 1.00 91.00 97 LEU A C 1
ATOM 713 O O . LEU A 1 97 ? -2.617 10.222 10.004 1.00 91.00 97 LEU A O 1
ATOM 717 N N . THR A 1 98 ? -2.667 11.804 8.410 1.00 90.25 98 THR A N 1
ATOM 718 C CA . THR A 1 98 ? -3.392 12.791 9.223 1.00 90.25 98 THR A CA 1
ATOM 719 C C . THR A 1 98 ? -4.793 12.287 9.580 1.00 90.25 98 THR A C 1
ATOM 721 O O . THR A 1 98 ? -5.227 12.457 10.718 1.00 90.25 98 THR A O 1
ATOM 724 N N . ALA A 1 99 ? -5.466 11.591 8.658 1.00 87.00 99 ALA A N 1
ATOM 725 C CA . ALA A 1 99 ? -6.768 10.972 8.913 1.00 87.00 99 ALA A CA 1
ATOM 726 C C . ALA A 1 99 ? -6.706 9.834 9.951 1.00 87.00 99 ALA A C 1
ATOM 728 O O . ALA A 1 99 ? -7.687 9.591 10.651 1.00 87.00 99 ALA A O 1
ATOM 729 N N . PHE A 1 100 ? -5.551 9.173 10.090 1.00 88.44 100 PHE A N 1
ATOM 730 C CA . PHE A 1 100 ? -5.331 8.073 11.037 1.00 88.44 100 PHE A CA 1
ATOM 731 C C . PHE A 1 100 ? -4.570 8.474 12.306 1.00 88.44 100 PHE A C 1
ATOM 733 O O . PHE A 1 100 ? -4.249 7.599 13.111 1.00 88.44 100 PHE A O 1
ATOM 740 N N . LYS A 1 101 ? -4.291 9.768 12.520 1.00 89.56 101 LYS A N 1
ATOM 741 C CA . LYS A 1 101 ? -3.424 10.247 13.609 1.00 89.56 101 LYS A CA 1
ATOM 742 C C . LYS A 1 101 ? -3.787 9.649 14.973 1.00 89.56 101 LYS A C 1
ATOM 744 O O . LYS A 1 101 ? -2.945 9.022 15.606 1.00 89.56 101 LYS A O 1
ATOM 749 N N . SER A 1 102 ? -5.047 9.775 15.390 1.00 88.06 102 SER A N 1
ATOM 750 C CA . SER A 1 102 ? -5.499 9.274 16.695 1.00 88.06 102 SER A CA 1
ATOM 751 C C . SER A 1 102 ? -5.415 7.748 16.812 1.00 88.06 102 SER A C 1
ATOM 753 O O . SER A 1 102 ? -5.127 7.226 17.885 1.00 88.06 102 SER A O 1
ATOM 755 N N . ASN A 1 103 ? -5.630 7.013 15.717 1.00 88.19 103 ASN A N 1
ATOM 756 C CA . ASN A 1 103 ? -5.526 5.555 15.696 1.00 88.19 103 ASN A CA 1
ATOM 757 C C . ASN A 1 103 ? -4.075 5.060 15.741 1.00 88.19 103 ASN A C 1
ATOM 759 O O . ASN A 1 103 ? -3.819 4.013 16.335 1.00 88.19 103 ASN A O 1
ATOM 763 N N . LEU A 1 104 ? -3.149 5.791 15.115 1.00 88.69 104 LEU A N 1
ATOM 764 C CA . LEU A 1 104 ? -1.711 5.525 15.173 1.00 88.69 104 LEU A CA 1
ATOM 765 C C . LEU A 1 104 ? -1.174 5.797 16.584 1.00 88.69 104 LEU A C 1
ATOM 767 O O . LEU A 1 104 ? -0.507 4.947 17.163 1.00 88.69 104 LEU A O 1
ATOM 771 N N . GLU A 1 105 ? -1.530 6.941 17.177 1.00 87.69 105 GLU A N 1
ATOM 772 C CA . GLU A 1 105 ? -1.117 7.318 18.538 1.00 87.69 105 GLU A CA 1
ATOM 773 C C . GLU A 1 105 ? -1.679 6.374 19.608 1.00 87.69 105 GLU A C 1
ATOM 775 O O . GLU A 1 105 ? -1.000 6.069 20.585 1.00 87.69 105 GLU A O 1
ATOM 780 N N . ALA A 1 106 ? -2.892 5.852 19.405 1.00 88.25 106 ALA A N 1
ATOM 781 C CA . ALA A 1 106 ? -3.483 4.843 20.281 1.00 88.25 106 ALA A CA 1
ATOM 782 C C . ALA A 1 106 ? -2.893 3.427 20.090 1.00 88.25 106 ALA A C 1
ATOM 784 O O . ALA A 1 106 ? -3.311 2.504 20.787 1.00 88.25 106 ALA A O 1
ATOM 785 N N . GLY A 1 107 ? -1.987 3.216 19.123 1.00 87.31 107 GLY A N 1
ATOM 786 C CA . GLY A 1 107 ? -1.439 1.894 18.777 1.00 87.31 107 GLY A CA 1
ATOM 787 C C . GLY A 1 107 ? -2.447 0.953 18.103 1.00 87.31 107 GLY A C 1
ATOM 788 O O . GLY A 1 107 ? -2.193 -0.239 17.923 1.00 87.31 107 GLY A O 1
ATOM 789 N N . GLY A 1 108 ? -3.613 1.472 17.721 1.00 89.50 108 GLY A N 1
ATOM 790 C CA . GLY A 1 108 ? -4.648 0.712 17.039 1.00 89.50 108 GLY A CA 1
ATOM 791 C C . GLY A 1 108 ? -4.217 0.328 15.628 1.00 89.50 108 GLY A C 1
ATOM 792 O O . GLY A 1 108 ? -4.335 -0.832 15.232 1.00 89.50 108 GLY A O 1
ATOM 793 N N . ILE A 1 109 ? -3.641 1.271 14.884 1.00 92.25 109 ILE A N 1
ATOM 794 C CA . ILE A 1 109 ? -3.153 1.042 13.521 1.00 92.25 109 ILE A CA 1
ATOM 795 C C . ILE A 1 109 ? -1.632 0.897 13.517 1.00 92.25 109 ILE A C 1
ATOM 797 O O . ILE A 1 109 ? -0.933 1.718 14.103 1.00 92.25 109 ILE A O 1
ATOM 801 N N . HIS A 1 110 ? -1.123 -0.134 12.841 1.00 93.56 110 HIS A N 1
ATOM 802 C CA . HIS A 1 110 ? 0.294 -0.241 12.491 1.00 93.56 110 HIS A CA 1
ATOM 803 C C . HIS A 1 110 ? 0.450 0.109 11.016 1.00 93.56 110 HIS A C 1
ATOM 805 O O . HIS A 1 110 ? -0.334 -0.358 10.187 1.00 93.56 110 HIS A O 1
ATOM 811 N N . MET A 1 111 ? 1.466 0.901 10.679 1.00 94.31 111 MET A N 1
ATOM 812 C CA . MET A 1 111 ? 1.745 1.264 9.292 1.00 94.31 111 MET A CA 1
ATOM 813 C C . MET A 1 111 ? 3.208 1.003 8.940 1.00 94.31 111 MET A C 1
ATOM 815 O O . MET A 1 111 ? 4.096 1.185 9.768 1.00 94.31 111 MET A O 1
ATOM 819 N N . GLY A 1 112 ? 3.444 0.551 7.712 1.00 94.81 112 GLY A N 1
ATOM 820 C CA . GLY A 1 112 ? 4.772 0.419 7.121 1.00 94.81 112 GLY A CA 1
ATOM 821 C C . GLY A 1 112 ? 4.783 0.901 5.673 1.00 94.81 112 GLY A C 1
ATOM 822 O O . GLY A 1 112 ? 3.729 1.135 5.077 1.00 94.81 112 GLY A O 1
ATOM 823 N N . LEU A 1 113 ? 5.980 1.045 5.110 1.00 95.44 113 LEU A N 1
ATOM 824 C CA . LEU A 1 113 ? 6.199 1.493 3.738 1.00 95.44 113 LEU A CA 1
ATOM 825 C C . LEU A 1 113 ? 7.259 0.631 3.054 1.00 95.44 113 LEU A C 1
ATOM 827 O O . LEU A 1 113 ? 8.366 0.451 3.568 1.00 95.44 113 LEU A O 1
ATOM 831 N N . ILE A 1 114 ? 6.918 0.141 1.869 1.00 94.44 114 ILE A N 1
ATOM 832 C CA . ILE A 1 114 ? 7.795 -0.599 0.965 1.00 94.44 114 ILE A CA 1
ATOM 833 C C . ILE A 1 114 ? 7.953 0.239 -0.299 1.00 94.44 114 ILE A C 1
ATOM 835 O O . ILE A 1 114 ? 6.960 0.598 -0.925 1.00 94.44 114 ILE A O 1
ATOM 839 N N . GLY A 1 115 ? 9.195 0.546 -0.661 1.00 93.25 115 GLY A N 1
ATOM 840 C CA . GLY A 1 115 ? 9.525 1.144 -1.951 1.00 93.25 115 GLY A CA 1
ATOM 841 C C . GLY A 1 115 ? 9.922 0.053 -2.938 1.00 93.25 115 GLY A C 1
ATOM 842 O O . GLY A 1 115 ? 10.709 -0.833 -2.580 1.00 93.25 115 GLY A O 1
ATOM 843 N N . PHE A 1 116 ? 9.398 0.100 -4.163 1.00 92.50 116 PHE A N 1
ATOM 844 C CA . PHE A 1 116 ? 9.712 -0.894 -5.190 1.00 92.50 116 PHE A CA 1
ATOM 845 C C . PHE A 1 116 ? 10.049 -0.265 -6.544 1.00 92.50 116 PHE A C 1
ATOM 847 O O . PHE A 1 116 ? 9.592 0.813 -6.894 1.00 92.50 116 PHE A O 1
ATOM 854 N N . SER A 1 117 ? 10.857 -0.981 -7.319 1.00 89.69 117 SER A N 1
ATOM 855 C CA . SER A 1 117 ? 11.098 -0.722 -8.742 1.00 89.69 117 SER A CA 1
ATOM 856 C C . SER A 1 117 ? 11.598 -2.020 -9.368 1.00 89.69 117 SER A C 1
ATOM 858 O O . SER A 1 117 ? 10.956 -2.584 -10.247 1.00 89.69 117 SER 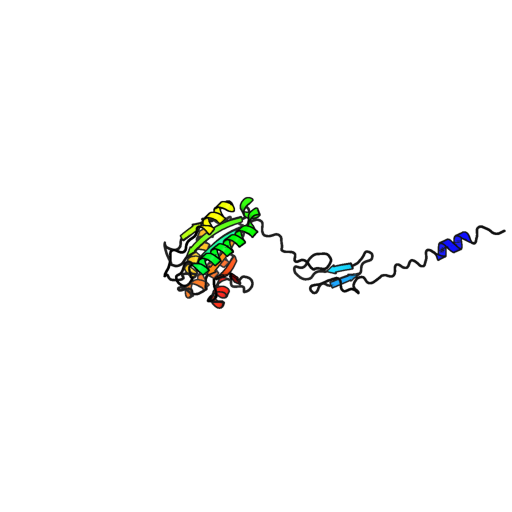A O 1
ATOM 860 N N . PHE A 1 118 ? 12.692 -2.555 -8.828 1.00 86.56 118 PHE A N 1
ATOM 861 C CA . PHE A 1 118 ? 13.337 -3.792 -9.264 1.00 86.56 118 PHE A CA 1
ATOM 862 C C . PHE A 1 118 ? 12.904 -5.000 -8.419 1.00 86.56 118 PHE A C 1
ATOM 864 O O . PHE A 1 118 ? 12.515 -4.847 -7.259 1.00 86.56 118 PHE A O 1
ATOM 871 N N . ALA A 1 119 ? 13.047 -6.205 -8.975 1.00 79.25 119 ALA A N 1
ATOM 872 C CA . ALA A 1 119 ? 12.972 -7.452 -8.213 1.00 79.25 119 ALA A CA 1
ATOM 873 C C . ALA A 1 119 ? 14.240 -7.686 -7.358 1.00 79.25 119 ALA A C 1
ATOM 875 O O . ALA A 1 119 ? 15.275 -7.051 -7.566 1.00 79.25 119 ALA A O 1
ATOM 876 N N . GLY A 1 120 ? 14.169 -8.621 -6.406 1.00 75.56 120 GLY A N 1
ATOM 877 C CA . GLY A 1 120 ? 15.288 -8.989 -5.528 1.00 75.56 120 GLY A CA 1
ATOM 878 C C . GLY A 1 120 ? 15.563 -7.970 -4.415 1.00 75.56 120 GLY A C 1
ATOM 879 O O . GLY A 1 120 ? 14.657 -7.262 -3.968 1.00 75.56 120 GLY A O 1
ATOM 880 N N . ASP A 1 121 ? 16.829 -7.875 -3.996 1.00 66.31 121 ASP A N 1
ATOM 881 C CA . ASP A 1 121 ? 17.310 -7.076 -2.846 1.00 66.31 121 ASP A CA 1
ATOM 882 C C . ASP A 1 121 ? 17.110 -5.553 -2.985 1.00 66.31 121 ASP A C 1
ATOM 884 O O . ASP A 1 121 ? 17.406 -4.768 -2.078 1.00 66.31 121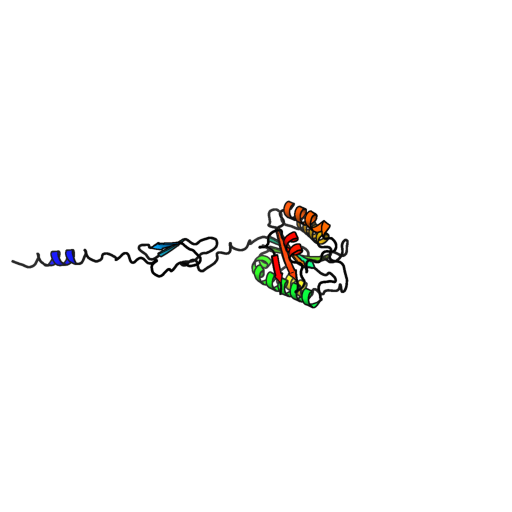 ASP A O 1
ATOM 888 N N . GLN A 1 122 ? 16.625 -5.105 -4.142 1.00 64.81 122 GLN A N 1
ATOM 889 C CA . GLN A 1 122 ? 16.345 -3.703 -4.425 1.00 64.81 122 GLN A CA 1
ATOM 890 C C . GLN A 1 122 ? 14.914 -3.281 -4.067 1.00 64.81 122 GLN A C 1
ATOM 892 O O . GLN A 1 122 ? 14.671 -2.079 -3.954 1.00 64.81 122 GLN A O 1
ATOM 897 N N . THR A 1 123 ? 13.990 -4.220 -3.820 1.00 73.06 123 THR A N 1
ATOM 898 C CA . THR A 1 123 ? 12.728 -3.893 -3.137 1.00 73.06 123 THR A CA 1
ATOM 899 C C . THR A 1 123 ? 13.018 -3.747 -1.649 1.00 73.06 123 THR A C 1
ATOM 901 O O . THR A 1 123 ? 13.425 -4.703 -0.990 1.00 73.06 123 THR A O 1
ATOM 904 N N . LYS A 1 124 ? 12.834 -2.540 -1.108 1.00 78.81 124 LYS A N 1
ATOM 905 C CA . LYS A 1 124 ? 13.261 -2.215 0.256 1.00 78.81 124 LYS A CA 1
ATOM 906 C C . LYS A 1 124 ? 12.069 -1.884 1.133 1.00 78.81 124 LYS A C 1
ATOM 908 O O . LYS A 1 124 ? 11.297 -0.970 0.842 1.00 78.81 124 LYS A O 1
ATOM 913 N N . VAL A 1 125 ? 11.979 -2.577 2.264 1.00 87.75 125 VAL A N 1
ATOM 914 C CA . VAL A 1 125 ? 11.170 -2.124 3.397 1.00 87.75 125 VAL A CA 1
ATOM 915 C C . VAL A 1 125 ? 11.824 -0.846 3.919 1.00 87.75 125 VAL A C 1
ATOM 917 O O . VAL A 1 125 ? 12.878 -0.891 4.550 1.00 87.75 125 VAL A O 1
ATOM 920 N N . LYS A 1 126 ? 11.232 0.306 3.601 1.00 90.12 126 LYS A N 1
ATOM 921 C CA . LYS A 1 126 ? 11.741 1.616 4.029 1.00 90.12 126 LYS A CA 1
ATOM 922 C C . LYS A 1 126 ? 11.312 1.935 5.449 1.00 90.12 126 LYS A C 1
ATOM 924 O O . LYS A 1 126 ? 12.075 2.517 6.213 1.00 90.12 126 LYS A O 1
ATOM 929 N N . ILE A 1 127 ? 10.090 1.539 5.789 1.00 91.38 127 ILE A N 1
ATOM 930 C CA . ILE A 1 127 ? 9.508 1.703 7.114 1.00 91.38 127 ILE A CA 1
ATOM 931 C C . ILE A 1 127 ? 8.903 0.351 7.504 1.00 91.38 127 ILE A C 1
ATOM 933 O O . ILE A 1 127 ? 7.930 -0.079 6.876 1.00 91.38 127 ILE A O 1
ATOM 937 N N . PRO A 1 128 ? 9.467 -0.352 8.502 1.00 91.38 128 PRO A N 1
ATOM 938 C CA . PRO A 1 128 ? 8.895 -1.595 8.999 1.00 91.38 128 PRO A CA 1
ATOM 939 C C . PRO A 1 128 ? 7.475 -1.392 9.526 1.00 91.38 128 PRO A C 1
ATOM 941 O O . PRO A 1 128 ? 7.139 -0.341 10.074 1.00 91.38 128 PRO A O 1
ATOM 944 N N . LEU A 1 129 ? 6.658 -2.437 9.408 1.00 91.19 129 LEU A N 1
ATOM 945 C CA . LEU A 1 129 ? 5.291 -2.426 9.919 1.00 91.19 129 LEU A CA 1
ATOM 946 C C . LEU A 1 129 ? 5.374 -2.414 11.445 1.00 91.19 129 LEU A C 1
ATOM 948 O O . LEU A 1 129 ? 5.820 -3.389 12.045 1.00 91.19 129 LEU A O 1
ATOM 952 N N . SER A 1 130 ? 5.016 -1.294 12.064 1.00 83.00 130 SER A N 1
ATOM 953 C CA . SER A 1 130 ? 5.237 -1.088 13.496 1.00 83.00 130 SER A CA 1
ATOM 954 C C . SER A 1 130 ? 4.248 -0.083 14.088 1.00 83.00 130 SER A C 1
ATOM 956 O O . SER A 1 130 ? 3.536 0.612 13.360 1.00 83.00 130 SER A O 1
ATOM 958 N N . THR A 1 131 ? 4.223 0.012 15.421 1.00 71.94 131 THR A N 1
ATOM 959 C CA . THR A 1 131 ? 3.478 1.013 16.211 1.00 71.94 131 THR A CA 1
ATOM 960 C C . THR A 1 131 ? 4.108 2.410 16.135 1.00 71.94 131 THR A C 1
ATOM 962 O O . THR A 1 131 ? 4.088 3.153 17.116 1.00 71.94 131 THR A O 1
ATOM 965 N N . ALA A 1 132 ? 4.772 2.754 15.031 1.00 65.75 132 ALA A N 1
ATOM 966 C CA . ALA A 1 132 ? 5.505 4.005 14.937 1.00 65.75 132 ALA A CA 1
ATOM 967 C C . ALA A 1 132 ? 4.572 5.199 15.198 1.00 65.75 132 ALA A C 1
ATOM 969 O O . ALA A 1 132 ? 3.461 5.282 14.671 1.00 65.75 132 ALA A O 1
ATOM 970 N N . VAL A 1 133 ? 5.041 6.118 16.044 1.00 75.62 133 VAL A N 1
ATOM 971 C CA . VAL A 1 133 ? 4.304 7.323 16.431 1.00 75.62 133 VAL A CA 1
ATOM 972 C C . VAL A 1 133 ? 4.076 8.180 15.184 1.00 75.62 133 VAL A C 1
ATOM 974 O O . VAL A 1 133 ? 4.985 8.334 14.365 1.00 75.62 133 VAL A O 1
ATOM 977 N N . TYR A 1 134 ? 2.869 8.736 15.035 1.00 89.25 134 TYR A N 1
ATOM 978 C CA . TYR A 1 134 ? 2.443 9.507 13.858 1.00 89.25 134 TYR A CA 1
ATOM 979 C C . TYR A 1 134 ? 3.498 10.521 13.374 1.00 89.25 134 TYR A C 1
ATOM 981 O O . TYR A 1 134 ? 3.805 10.558 12.181 1.00 89.25 134 TYR A O 1
ATOM 989 N N . ASP A 1 135 ? 4.101 11.295 14.282 1.00 89.69 135 ASP A N 1
ATOM 990 C CA . ASP A 1 135 ? 5.101 12.311 13.924 1.00 89.69 135 ASP A CA 1
ATOM 991 C C . ASP A 1 135 ? 6.391 11.700 13.350 1.00 89.69 135 ASP A C 1
ATOM 993 O O . ASP A 1 135 ? 6.981 12.251 12.415 1.00 89.69 135 ASP A O 1
ATOM 997 N N . THR A 1 136 ? 6.806 10.531 13.848 1.00 89.44 136 THR A N 1
ATOM 998 C CA . THR A 1 136 ? 7.952 9.783 13.314 1.00 89.44 136 THR A CA 1
ATOM 999 C C . THR A 1 136 ? 7.661 9.288 11.903 1.00 89.44 136 THR A C 1
ATOM 1001 O O . THR A 1 136 ? 8.455 9.550 11.001 1.00 89.44 136 THR A O 1
ATOM 1004 N N . LEU A 1 137 ? 6.506 8.648 11.687 1.00 90.12 137 LEU A N 1
ATOM 1005 C CA . LEU A 1 137 ? 6.089 8.172 10.362 1.00 90.12 137 LEU A CA 1
ATOM 1006 C C . LEU A 1 137 ? 6.006 9.319 9.356 1.00 90.12 137 LEU A C 1
ATOM 1008 O O . LEU A 1 137 ? 6.539 9.223 8.251 1.00 90.12 137 LEU A O 1
ATOM 1012 N N . LYS A 1 138 ? 5.380 10.429 9.755 1.00 92.12 138 LYS A N 1
ATOM 1013 C CA . LYS A 1 138 ? 5.242 11.616 8.913 1.00 92.12 138 LYS A CA 1
ATOM 1014 C C . LYS A 1 138 ? 6.599 12.208 8.545 1.00 92.12 138 LYS A C 1
ATOM 1016 O O . LYS A 1 138 ? 6.816 12.548 7.386 1.00 92.12 138 LYS A O 1
ATOM 1021 N N . THR A 1 139 ? 7.521 12.296 9.502 1.00 92.38 139 THR A N 1
ATOM 1022 C CA . THR A 1 139 ? 8.881 12.797 9.256 1.00 92.38 139 THR A CA 1
ATOM 1023 C C . THR A 1 139 ? 9.652 11.873 8.316 1.00 92.38 139 THR A C 1
ATOM 1025 O O . THR A 1 139 ? 10.247 12.347 7.351 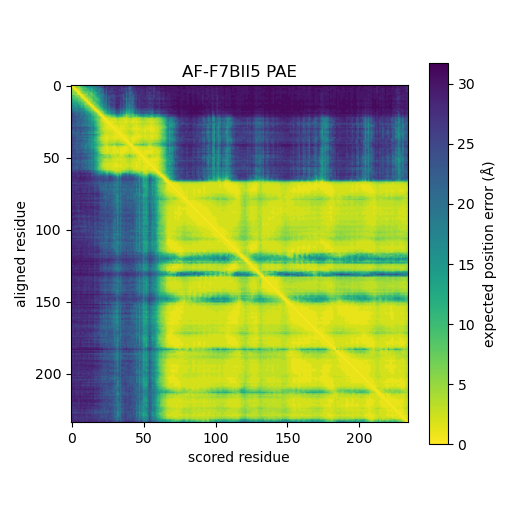1.00 92.38 139 THR A O 1
ATOM 1028 N N . GLN A 1 140 ? 9.603 10.557 8.546 1.00 92.31 140 GLN A N 1
ATOM 1029 C CA . GLN A 1 140 ? 10.252 9.574 7.678 1.00 92.31 140 GLN A CA 1
ATOM 1030 C C . GLN A 1 140 ? 9.730 9.663 6.242 1.00 92.31 140 GLN A C 1
ATOM 1032 O O . GLN A 1 140 ? 10.539 9.716 5.322 1.00 92.31 140 GLN A O 1
ATOM 1037 N N . ILE A 1 141 ? 8.408 9.747 6.053 1.00 91.81 141 ILE A N 1
ATOM 1038 C CA . ILE A 1 141 ? 7.777 9.864 4.730 1.00 91.81 141 ILE A CA 1
ATOM 1039 C C . ILE A 1 141 ? 8.132 11.187 4.047 1.00 91.81 141 ILE A C 1
ATOM 1041 O O . ILE A 1 141 ? 8.466 11.190 2.865 1.00 91.81 141 ILE A O 1
ATOM 1045 N N . ASN A 1 142 ? 8.118 12.304 4.777 1.00 91.38 142 ASN A N 1
ATOM 1046 C CA . ASN A 1 142 ? 8.453 13.615 4.216 1.00 91.38 142 ASN A CA 1
ATOM 1047 C C . ASN A 1 142 ? 9.901 13.702 3.715 1.00 91.38 142 ASN A C 1
ATOM 1049 O O . ASN A 1 142 ? 10.157 14.436 2.757 1.00 91.38 142 ASN A O 1
ATOM 1053 N N . ASN A 1 143 ? 10.803 12.946 4.346 1.00 91.62 143 ASN A N 1
ATOM 1054 C CA . ASN A 1 143 ? 12.224 12.868 4.012 1.00 91.62 143 ASN A CA 1
ATOM 1055 C C . ASN A 1 143 ? 12.541 11.797 2.955 1.00 91.62 143 ASN A C 1
ATOM 1057 O O . ASN A 1 143 ? 13.708 11.599 2.621 1.00 91.62 143 ASN A O 1
ATOM 1061 N N . LEU A 1 144 ? 11.539 11.074 2.439 1.00 90.12 144 LEU A N 1
ATOM 1062 C CA . LEU A 1 144 ? 11.758 10.140 1.342 1.00 90.12 144 LEU A CA 1
ATOM 1063 C C . LEU A 1 144 ? 12.085 10.902 0.059 1.00 90.12 144 LEU A C 1
ATOM 1065 O O . LEU 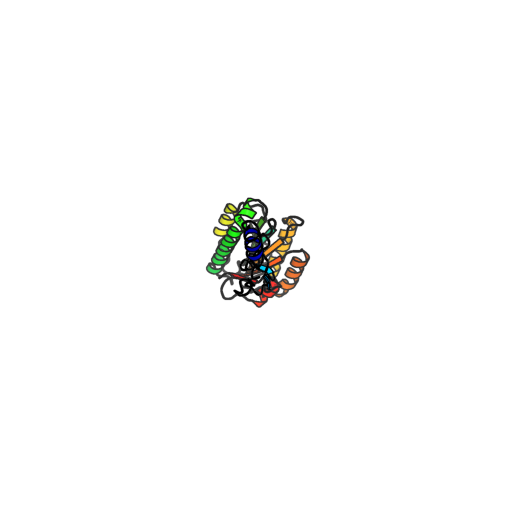A 1 144 ? 11.319 11.750 -0.395 1.00 90.12 144 LEU A O 1
ATOM 1069 N N . GLU A 1 145 ? 13.183 10.511 -0.576 1.00 86.94 145 GLU A N 1
ATOM 1070 C CA . GLU A 1 145 ? 13.585 11.013 -1.883 1.00 86.94 145 GLU A CA 1
ATOM 1071 C C . GLU A 1 145 ? 13.654 9.876 -2.901 1.00 86.94 145 GLU A C 1
ATOM 1073 O O . GLU A 1 145 ? 14.073 8.754 -2.592 1.00 86.94 145 GLU A O 1
ATOM 1078 N N . LYS A 1 146 ? 13.261 10.180 -4.140 1.00 85.81 146 LYS A N 1
ATOM 1079 C CA . LYS A 1 146 ? 13.381 9.253 -5.263 1.00 85.81 146 LYS A CA 1
ATOM 1080 C C . LYS A 1 146 ? 14.789 9.316 -5.841 1.00 85.81 146 LYS A C 1
ATOM 1082 O O . LYS A 1 146 ? 15.132 10.239 -6.583 1.00 85.81 146 LYS A O 1
ATOM 1087 N N . THR A 1 147 ? 15.594 8.311 -5.515 1.00 76.75 147 THR A N 1
ATOM 1088 C CA . THR A 1 147 ? 16.968 8.169 -6.020 1.00 76.75 147 THR A CA 1
ATOM 1089 C C . THR A 1 147 ? 17.016 7.496 -7.393 1.00 76.75 147 THR A C 1
ATOM 1091 O O . THR A 1 147 ? 17.910 7.775 -8.190 1.00 76.75 147 THR A O 1
ATOM 1094 N N . THR A 1 148 ? 16.026 6.659 -7.710 1.00 75.06 148 THR A N 1
ATOM 1095 C CA . THR A 1 148 ? 15.924 5.939 -8.982 1.00 75.06 148 THR A CA 1
ATOM 1096 C C . THR A 1 148 ? 15.470 6.873 -10.101 1.00 75.06 148 THR A C 1
ATOM 1098 O O . THR A 1 148 ? 14.316 7.310 -10.156 1.00 75.06 148 THR A O 1
ATOM 1101 N N . GLN A 1 149 ? 16.384 7.185 -11.019 1.00 70.31 149 GLN A N 1
ATOM 1102 C CA . GLN A 1 149 ? 16.055 7.957 -12.216 1.00 70.31 149 GLN A CA 1
ATOM 1103 C C . GLN A 1 149 ? 15.516 7.057 -13.331 1.00 70.31 149 GLN A C 1
ATOM 1105 O O . GLN A 1 149 ? 14.638 7.482 -14.077 1.00 70.31 149 GLN A O 1
ATOM 1110 N N . HIS A 1 150 ? 16.031 5.830 -13.447 1.00 78.06 150 HIS A N 1
ATOM 1111 C CA . HIS A 1 150 ? 15.641 4.826 -14.441 1.00 78.06 150 HIS A CA 1
ATOM 1112 C C . HIS A 1 150 ? 15.497 3.476 -13.736 1.00 78.06 150 HIS A C 1
ATOM 1114 O O . HIS A 1 150 ? 16.292 3.162 -12.850 1.00 78.06 150 HIS A O 1
ATOM 1120 N N . GLY A 1 151 ? 14.513 2.675 -14.129 1.00 82.12 151 GLY A N 1
ATOM 1121 C CA . GLY A 1 151 ? 14.304 1.354 -13.549 1.00 82.12 151 GLY A CA 1
ATOM 1122 C C . GLY A 1 151 ? 12.987 0.725 -14.001 1.00 82.12 151 GLY A C 1
ATOM 1123 O O . GLY A 1 151 ? 12.086 1.462 -14.409 1.00 82.12 151 GLY A O 1
ATOM 1124 N N . PRO A 1 152 ? 12.884 -0.612 -13.949 1.00 90.38 152 PRO A N 1
ATOM 1125 C CA . PRO A 1 152 ? 11.666 -1.353 -14.249 1.00 90.38 152 PRO A CA 1
ATOM 1126 C C . PRO A 1 152 ? 10.608 -1.141 -13.157 1.00 90.38 152 PRO A C 1
ATOM 1128 O O . PRO A 1 152 ? 10.864 -0.493 -12.136 1.00 90.38 152 PRO A O 1
ATOM 1131 N N . THR A 1 153 ? 9.436 -1.731 -13.370 1.00 91.56 153 THR A N 1
ATOM 1132 C CA . THR A 1 153 ? 8.273 -1.618 -12.484 1.00 91.56 153 THR A CA 1
ATOM 1133 C C . THR A 1 153 ? 7.779 -3.025 -12.131 1.00 91.56 153 THR A C 1
ATOM 1135 O O . THR A 1 153 ? 6.906 -3.566 -12.802 1.00 91.56 153 THR A O 1
ATOM 1138 N N . TYR A 1 154 ? 8.378 -3.671 -11.126 1.00 94.38 154 TYR A N 1
ATOM 1139 C CA . TYR A 1 154 ? 8.032 -5.043 -10.712 1.00 94.38 154 TYR A CA 1
ATOM 1140 C C . TYR A 1 154 ? 6.901 -5.075 -9.666 1.00 94.38 154 TYR A C 1
ATOM 1142 O O . TYR A 1 154 ? 7.136 -5.245 -8.467 1.00 94.38 154 TYR A O 1
ATOM 1150 N N . ILE A 1 155 ? 5.659 -4.895 -10.118 1.00 95.19 155 ILE A N 1
ATOM 1151 C CA . ILE A 1 155 ? 4.469 -4.824 -9.256 1.00 95.19 155 ILE A CA 1
ATOM 1152 C C . ILE A 1 155 ? 4.134 -6.189 -8.652 1.00 95.19 155 ILE A C 1
ATOM 1154 O O . ILE A 1 155 ? 3.860 -6.284 -7.453 1.00 95.19 155 ILE A O 1
ATOM 1158 N N . GLY A 1 156 ? 4.150 -7.255 -9.457 1.00 96.44 156 GLY A N 1
ATOM 1159 C CA . GLY A 1 156 ? 3.837 -8.605 -8.982 1.00 96.44 156 GLY A CA 1
ATOM 1160 C C . GLY A 1 156 ? 4.806 -9.052 -7.886 1.00 96.44 156 GLY A C 1
ATOM 1161 O O . GLY A 1 156 ? 4.393 -9.594 -6.856 1.00 96.44 156 GLY A O 1
ATOM 1162 N N . TYR A 1 157 ? 6.092 -8.748 -8.062 1.00 95.94 157 TYR A N 1
ATOM 1163 C CA . TYR A 1 157 ? 7.108 -8.958 -7.032 1.00 95.94 157 TYR A CA 1
ATOM 1164 C C . TYR A 1 157 ? 6.834 -8.139 -5.759 1.00 95.94 157 TYR A C 1
ATOM 1166 O O . TYR A 1 157 ? 6.822 -8.703 -4.665 1.00 95.94 157 TYR A O 1
ATOM 1174 N N . ALA A 1 158 ? 6.552 -6.838 -5.885 1.00 96.12 158 ALA A N 1
ATOM 1175 C CA . ALA A 1 158 ? 6.284 -5.961 -4.742 1.00 96.12 158 ALA A CA 1
ATOM 1176 C C . ALA A 1 158 ? 5.083 -6.430 -3.900 1.00 96.12 158 ALA A C 1
ATOM 1178 O O . ALA A 1 158 ? 5.139 -6.409 -2.668 1.00 96.12 158 ALA A O 1
ATOM 1179 N N . ILE A 1 159 ? 4.024 -6.929 -4.551 1.00 97.81 159 ILE A N 1
ATOM 1180 C CA . ILE A 1 159 ? 2.872 -7.530 -3.867 1.00 97.81 159 ILE A CA 1
ATOM 1181 C C . ILE A 1 159 ? 3.316 -8.743 -3.040 1.00 97.81 159 ILE A C 1
ATOM 1183 O O . ILE A 1 159 ? 2.928 -8.858 -1.879 1.00 97.81 159 ILE A O 1
ATOM 1187 N N . ASN A 1 160 ? 4.151 -9.630 -3.589 1.00 97.44 160 ASN A N 1
ATOM 1188 C CA . ASN A 1 160 ? 4.646 -10.799 -2.854 1.00 97.44 160 ASN A CA 1
ATOM 1189 C C . ASN A 1 160 ? 5.490 -10.412 -1.633 1.00 97.44 160 ASN A C 1
ATOM 1191 O O . ASN A 1 160 ? 5.274 -10.974 -0.558 1.00 97.44 160 ASN A O 1
ATOM 1195 N N . VAL A 1 161 ? 6.373 -9.417 -1.768 1.00 96.62 161 VAL A N 1
ATOM 1196 C CA . VAL A 1 161 ? 7.160 -8.889 -0.640 1.00 96.62 161 VAL A CA 1
ATOM 1197 C C . VAL A 1 161 ? 6.241 -8.346 0.454 1.00 96.62 161 VAL A C 1
ATOM 1199 O O . VAL A 1 161 ? 6.438 -8.632 1.633 1.00 96.62 161 VAL A O 1
ATOM 1202 N N . ALA A 1 162 ? 5.192 -7.609 0.088 1.00 97.50 162 ALA A N 1
ATOM 1203 C CA . ALA A 1 162 ? 4.231 -7.097 1.057 1.00 97.50 162 ALA A CA 1
ATOM 1204 C C . ALA A 1 162 ? 3.417 -8.218 1.736 1.00 97.50 162 ALA A C 1
ATOM 1206 O O . ALA A 1 162 ? 3.183 -8.152 2.943 1.00 97.50 162 ALA A O 1
ATOM 1207 N N . VAL A 1 163 ? 3.031 -9.275 1.007 1.00 98.06 163 VAL A N 1
ATOM 1208 C CA . VAL A 1 163 ? 2.380 -10.472 1.579 1.00 98.06 163 VAL A CA 1
ATOM 1209 C C . VAL A 1 163 ? 3.276 -11.146 2.621 1.00 98.06 163 VAL A C 1
ATOM 1211 O O . VAL A 1 163 ? 2.813 -11.502 3.707 1.00 98.06 163 VAL A O 1
ATOM 1214 N N . GLU A 1 164 ? 4.558 -11.311 2.314 1.00 96.38 164 GLU A N 1
ATOM 1215 C CA . GLU A 1 164 ? 5.538 -11.907 3.227 1.00 96.38 164 GLU A CA 1
ATOM 1216 C C . GLU A 1 164 ? 5.780 -11.013 4.442 1.00 96.38 164 GLU A C 1
ATOM 1218 O O . GLU A 1 164 ? 5.769 -11.487 5.578 1.00 96.38 164 GLU A O 1
ATOM 1223 N N . HIS A 1 165 ? 5.887 -9.702 4.232 1.00 96.44 165 HIS A N 1
ATOM 1224 C CA . HIS A 1 165 ? 6.066 -8.745 5.317 1.00 96.44 165 HIS A CA 1
ATOM 1225 C C . HIS A 1 165 ? 4.865 -8.710 6.270 1.00 96.44 165 HIS A C 1
ATOM 1227 O O . HIS A 1 165 ? 5.055 -8.668 7.486 1.00 96.44 165 HIS A O 1
ATOM 1233 N N . PHE A 1 166 ? 3.638 -8.794 5.744 1.00 97.38 166 PHE A N 1
ATOM 1234 C CA . PHE A 1 166 ? 2.425 -8.974 6.547 1.00 97.38 166 PHE A CA 1
ATOM 1235 C C . PHE A 1 166 ? 2.405 -10.299 7.305 1.00 97.38 166 PHE A C 1
ATOM 1237 O O . PHE A 1 166 ? 1.917 -10.341 8.430 1.00 97.38 166 PHE A O 1
ATOM 1244 N N . SER A 1 167 ? 2.899 -11.376 6.700 1.00 96.12 167 SER A N 1
ATOM 1245 C CA . SER A 1 167 ? 2.934 -12.693 7.345 1.00 96.12 167 SER A CA 1
ATOM 1246 C C . SER A 1 167 ? 3.909 -12.710 8.524 1.00 96.12 167 SER A C 1
ATOM 1248 O O . SER A 1 167 ? 3.612 -13.305 9.554 1.00 96.12 167 SER A O 1
ATOM 1250 N N . SER A 1 168 ? 5.040 -12.015 8.391 1.00 95.56 168 SER A N 1
ATOM 1251 C CA . SER A 1 168 ? 6.086 -11.960 9.418 1.00 95.56 168 SER A CA 1
ATOM 1252 C C . SER A 1 168 ? 5.820 -10.931 10.519 1.00 95.56 168 SER A C 1
ATOM 1254 O O . SER A 1 168 ? 6.183 -11.163 11.667 1.00 95.56 168 SER A O 1
ATOM 1256 N N . ASN A 1 169 ? 5.208 -9.788 10.186 1.00 95.12 169 ASN A N 1
ATOM 1257 C CA . ASN A 1 169 ? 5.096 -8.641 11.101 1.00 95.12 169 ASN A CA 1
ATOM 1258 C C . ASN A 1 169 ? 3.649 -8.223 11.403 1.00 95.12 169 ASN A C 1
ATOM 1260 O O . ASN A 1 169 ? 3.418 -7.364 12.253 1.00 95.12 169 ASN A O 1
ATOM 1264 N N . GLY A 1 170 ? 2.670 -8.778 10.687 1.00 95.50 170 GLY A N 1
ATOM 1265 C CA . GLY A 1 170 ? 1.261 -8.460 10.873 1.00 95.50 170 GLY A CA 1
ATOM 1266 C C . GLY A 1 170 ? 0.672 -9.149 12.100 1.00 95.50 170 GLY A C 1
ATOM 1267 O O . GLY A 1 170 ? 0.990 -10.292 12.427 1.00 95.50 170 GLY A O 1
ATOM 1268 N N . ARG A 1 171 ? -0.252 -8.466 12.768 1.00 94.12 171 ARG A N 1
ATOM 1269 C CA . ARG A 1 171 ? -0.975 -8.980 13.927 1.00 94.12 171 ARG A CA 1
ATOM 1270 C C . ARG A 1 171 ? -1.980 -10.050 13.500 1.00 94.12 171 ARG A C 1
ATOM 1272 O O . ARG A 1 171 ? -2.658 -9.949 12.467 1.00 94.12 171 ARG A O 1
ATOM 1279 N N . ASN A 1 172 ? -2.095 -11.096 14.314 1.00 94.12 172 ASN A N 1
ATOM 1280 C CA . ASN A 1 172 ? -3.069 -12.160 14.090 1.00 94.12 172 ASN A CA 1
ATOM 1281 C C . ASN A 1 172 ? -4.502 -11.629 14.278 1.00 94.12 172 ASN A C 1
ATOM 1283 O O . ASN A 1 172 ? -4.757 -10.850 15.193 1.00 94.12 172 ASN A O 1
ATOM 1287 N N . GLY A 1 173 ? -5.432 -12.019 13.403 1.00 91.81 173 GLY A N 1
ATOM 1288 C CA . GLY A 1 173 ? -6.836 -11.579 13.444 1.00 91.81 173 GLY A CA 1
ATOM 1289 C C . GLY A 1 173 ? -7.093 -10.094 13.136 1.00 91.81 173 GLY A C 1
ATOM 1290 O O . GLY A 1 173 ? -8.250 -9.687 13.064 1.00 91.81 173 GLY A O 1
ATOM 1291 N N . VAL A 1 174 ? -6.051 -9.283 12.926 1.00 94.94 174 VAL A N 1
ATOM 1292 C CA . VAL A 1 174 ? -6.185 -7.864 12.568 1.00 94.94 174 VAL A CA 1
ATOM 1293 C C . VAL A 1 174 ? -6.314 -7.714 11.045 1.00 94.94 174 VAL A C 1
ATOM 1295 O O . VAL A 1 174 ? -5.546 -8.357 10.314 1.00 94.94 174 VAL A O 1
ATOM 1298 N N . PRO A 1 175 ? -7.254 -6.877 10.552 1.00 96.00 175 PRO A N 1
ATOM 1299 C CA . PRO A 1 175 ? -7.400 -6.588 9.128 1.00 96.00 175 PRO A CA 1
ATOM 1300 C C . PRO A 1 175 ? -6.109 -6.052 8.504 1.00 96.00 175 PRO A C 1
ATOM 1302 O O . PRO A 1 175 ? -5.476 -5.155 9.062 1.00 96.00 175 PRO A O 1
ATOM 1305 N N . LYS A 1 176 ? -5.746 -6.586 7.333 1.00 97.62 176 LYS A N 1
ATOM 1306 C CA . LYS A 1 176 ? -4.529 -6.228 6.594 1.00 97.62 176 LYS A CA 1
ATOM 1307 C C . LYS A 1 176 ? -4.904 -5.526 5.299 1.00 97.62 176 LYS A C 1
ATOM 1309 O O . LYS A 1 176 ? -5.641 -6.091 4.487 1.00 97.62 176 LYS A O 1
ATOM 1314 N N . THR A 1 177 ? -4.373 -4.327 5.095 1.00 97.06 177 THR A N 1
ATOM 1315 C CA . THR A 1 177 ? -4.637 -3.525 3.898 1.00 97.06 177 THR A CA 1
ATOM 1316 C C . THR A 1 177 ? -3.333 -3.105 3.239 1.00 97.06 177 THR A C 1
ATOM 1318 O O . THR A 1 177 ? -2.508 -2.420 3.836 1.00 97.06 177 THR A O 1
ATOM 1321 N N . MET A 1 178 ? -3.161 -3.484 1.981 1.00 98.06 178 MET A N 1
ATOM 1322 C CA . MET A 1 178 ? -2.115 -2.975 1.108 1.00 98.06 178 MET A CA 1
ATOM 1323 C C . MET A 1 178 ? -2.669 -1.790 0.318 1.00 98.06 178 MET A C 1
ATOM 1325 O O . MET A 1 178 ? -3.672 -1.936 -0.377 1.00 98.06 178 MET A O 1
ATOM 1329 N N . ILE A 1 179 ? -2.024 -0.631 0.407 1.00 97.69 179 ILE A N 1
ATOM 1330 C CA . ILE A 1 179 ? -2.301 0.520 -0.456 1.00 97.69 179 ILE A CA 1
ATOM 1331 C C . ILE A 1 179 ? -1.132 0.615 -1.429 1.00 97.69 179 ILE A C 1
ATOM 1333 O O . ILE A 1 179 ? -0.028 0.979 -1.030 1.00 97.69 179 ILE A O 1
ATOM 1337 N N . LEU A 1 180 ? -1.361 0.228 -2.679 1.00 97.69 180 LEU A N 1
ATOM 1338 C CA . LEU A 1 180 ? -0.348 0.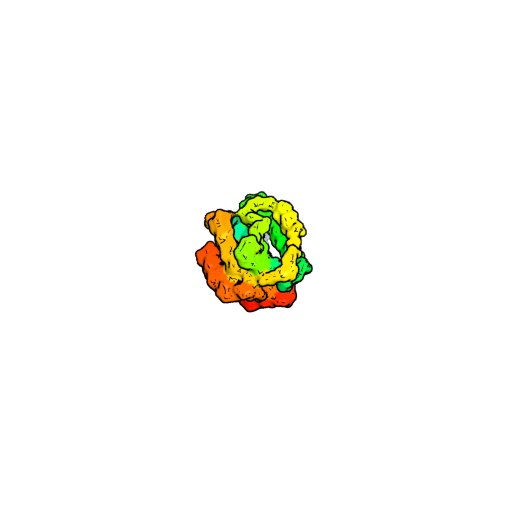190 -3.725 1.00 97.69 180 LEU A CA 1
ATOM 1339 C C . LEU A 1 180 ? -0.472 1.440 -4.591 1.00 97.69 180 LEU A C 1
ATOM 1341 O O . LEU A 1 180 ? -1.496 1.629 -5.240 1.00 97.69 180 LEU A O 1
ATOM 1345 N N . LEU A 1 181 ? 0.558 2.281 -4.596 1.00 96.62 181 LEU A N 1
ATOM 1346 C CA . LEU A 1 181 ? 0.607 3.524 -5.356 1.00 96.62 181 LEU A CA 1
ATOM 1347 C C . LEU A 1 181 ? 1.548 3.343 -6.551 1.00 96.62 181 LEU A C 1
ATOM 1349 O O . LEU A 1 181 ? 2.725 3.058 -6.343 1.00 96.62 181 LEU A O 1
ATOM 1353 N N . THR A 1 182 ? 1.040 3.483 -7.776 1.00 94.19 182 THR A N 1
ATOM 1354 C CA . THR A 1 182 ? 1.780 3.235 -9.031 1.00 94.19 182 THR A CA 1
ATOM 1355 C C . THR A 1 182 ? 1.127 3.954 -10.216 1.00 94.19 182 THR A C 1
ATOM 1357 O O . THR A 1 182 ? -0.043 4.331 -10.155 1.00 94.19 182 THR A O 1
ATOM 1360 N N . ASP A 1 183 ? 1.853 4.102 -11.322 1.00 88.94 183 ASP A N 1
ATOM 1361 C CA . ASP A 1 183 ? 1.302 4.475 -12.630 1.00 88.94 183 ASP A CA 1
ATOM 1362 C C . ASP A 1 183 ? 0.850 3.246 -13.465 1.00 88.94 183 ASP A C 1
ATOM 1364 O O . ASP A 1 183 ? 0.398 3.374 -14.600 1.00 88.94 183 ASP A O 1
ATOM 1368 N N . GLY A 1 184 ? 0.916 2.022 -12.936 1.00 78.44 184 GLY A N 1
ATOM 1369 C CA . GLY A 1 184 ? 0.308 0.843 -13.567 1.00 78.44 184 GLY A CA 1
ATOM 1370 C C . GLY A 1 184 ? 1.004 0.369 -14.852 1.00 78.44 184 GLY A C 1
ATOM 1371 O O . GLY A 1 184 ? 0.366 -0.198 -15.742 1.00 78.44 184 GLY A O 1
ATOM 1372 N N . ARG A 1 185 ? 2.319 0.568 -14.982 1.00 88.19 185 ARG A N 1
ATOM 1373 C CA . ARG A 1 185 ? 3.100 0.105 -16.146 1.00 88.19 185 ARG A CA 1
ATOM 1374 C C . ARG A 1 185 ? 4.050 -1.040 -15.801 1.00 88.19 185 ARG A C 1
ATOM 1376 O O . ARG A 1 185 ? 5.238 -0.991 -16.113 1.00 88.19 185 ARG A O 1
ATOM 1383 N N . ALA A 1 186 ? 3.522 -2.087 -15.163 1.00 91.69 186 ALA A N 1
ATOM 1384 C CA . ALA A 1 186 ? 4.340 -3.204 -14.697 1.00 91.69 186 ALA A CA 1
ATOM 1385 C C . ALA A 1 186 ? 5.159 -3.884 -15.804 1.00 91.69 186 ALA A C 1
ATOM 1387 O O . ALA A 1 186 ? 4.630 -4.294 -16.839 1.00 91.69 186 ALA A O 1
ATOM 1388 N N . THR A 1 187 ? 6.442 -4.096 -15.518 1.00 93.69 187 THR A N 1
ATOM 1389 C CA . THR A 1 187 ? 7.351 -4.934 -16.309 1.00 93.69 187 THR A CA 1
ATOM 1390 C C . THR A 1 187 ? 7.006 -6.420 -16.168 1.00 93.69 187 THR A C 1
ATOM 1392 O O . THR A 1 187 ? 7.163 -7.182 -17.115 1.00 93.69 187 THR A O 1
ATOM 1395 N N . ASP A 1 188 ? 6.484 -6.830 -15.011 1.00 94.00 188 ASP A N 1
ATOM 1396 C CA . ASP A 1 188 ? 6.115 -8.206 -14.667 1.00 94.00 188 ASP A CA 1
ATOM 1397 C C . ASP A 1 188 ? 4.591 -8.426 -14.678 1.00 94.00 188 ASP A C 1
ATOM 1399 O O . ASP A 1 188 ? 4.029 -9.054 -13.781 1.00 94.00 188 ASP A O 1
ATOM 1403 N N . SER A 1 189 ? 3.902 -7.907 -15.699 1.00 94.19 189 SER A N 1
ATOM 1404 C CA . SER A 1 189 ? 2.430 -7.933 -15.785 1.00 94.19 189 SER A CA 1
ATOM 1405 C C . SER A 1 189 ? 1.806 -9.329 -15.592 1.00 94.19 189 SER A C 1
ATOM 1407 O O . SER A 1 189 ? 0.779 -9.463 -14.923 1.00 94.19 189 SER A O 1
ATOM 1409 N N . GLU A 1 190 ? 2.456 -10.387 -16.084 1.00 95.69 190 GLU A N 1
ATOM 1410 C CA . GLU A 1 190 ? 2.016 -11.779 -15.907 1.00 95.69 190 GLU A CA 1
ATOM 1411 C C . GLU A 1 190 ? 2.050 -12.245 -14.438 1.00 95.69 190 GLU A C 1
ATOM 1413 O O . GLU A 1 190 ? 1.254 -13.096 -14.032 1.00 95.69 190 GLU A O 1
ATOM 1418 N N . ALA A 1 191 ? 2.923 -11.660 -13.609 1.00 96.50 191 ALA A N 1
ATOM 1419 C CA . ALA A 1 191 ? 3.070 -11.988 -12.192 1.00 96.50 191 ALA A CA 1
ATOM 1420 C C . ALA A 1 191 ? 2.028 -11.298 -11.293 1.00 96.50 191 ALA A C 1
ATOM 1422 O O . ALA A 1 191 ? 1.804 -11.750 -10.165 1.00 96.50 191 ALA A O 1
ATOM 1423 N N . ILE A 1 192 ? 1.342 -10.254 -11.781 1.00 96.56 192 ILE A N 1
ATOM 1424 C CA . ILE A 1 192 ? 0.337 -9.507 -11.006 1.00 96.56 192 ILE A CA 1
ATOM 1425 C C . ILE A 1 192 ? -0.807 -10.421 -10.576 1.00 96.56 192 ILE A C 1
ATOM 1427 O O . ILE A 1 192 ? -1.125 -10.511 -9.392 1.00 96.56 192 ILE A O 1
ATOM 1431 N N . SER A 1 193 ? -1.433 -11.125 -11.522 1.00 96.81 193 SER A N 1
ATOM 1432 C CA . SER A 1 193 ? -2.618 -11.940 -11.223 1.00 96.81 193 SER A CA 1
ATOM 1433 C C . SER A 1 193 ? -2.334 -13.057 -10.201 1.00 96.81 193 SER A C 1
ATOM 1435 O O . SER A 1 193 ? -3.119 -13.206 -9.258 1.00 96.81 193 SER A O 1
ATOM 1437 N N . PRO A 1 194 ? -1.232 -13.827 -10.311 1.00 98.00 194 PRO A N 1
ATOM 1438 C CA . PRO A 1 194 ? -0.815 -14.760 -9.265 1.00 98.00 194 PRO A CA 1
ATOM 1439 C C . PRO A 1 194 ? -0.561 -14.095 -7.903 1.00 98.00 194 PRO A C 1
ATOM 1441 O O . PRO A 1 194 ? -1.048 -14.595 -6.887 1.00 98.00 194 PRO A O 1
ATOM 1444 N N . ALA A 1 195 ? 0.146 -12.961 -7.867 1.00 98.25 195 ALA A N 1
ATOM 1445 C CA . ALA A 1 195 ? 0.476 -12.268 -6.620 1.00 98.25 195 ALA A CA 1
ATOM 1446 C C . ALA A 1 195 ? -0.776 -11.718 -5.913 1.00 98.25 195 ALA A C 1
ATOM 1448 O O . ALA A 1 195 ? -0.952 -11.905 -4.709 1.00 98.25 195 ALA A O 1
ATOM 1449 N N . VAL A 1 196 ? -1.706 -11.128 -6.668 1.00 98.19 196 VAL A N 1
ATOM 1450 C CA . VAL A 1 196 ? -3.003 -10.657 -6.161 1.00 98.19 196 VAL A CA 1
ATOM 1451 C C . VAL A 1 196 ? -3.826 -11.820 -5.601 1.00 98.19 196 VAL A C 1
ATOM 1453 O O . VAL A 1 196 ? -4.406 -11.703 -4.520 1.00 98.19 196 VAL A O 1
ATOM 1456 N N . LYS A 1 197 ? -3.865 -12.973 -6.287 1.00 97.69 197 LYS A N 1
ATOM 1457 C CA . LYS A 1 197 ? -4.541 -14.178 -5.768 1.00 97.69 197 LYS A CA 1
ATOM 1458 C C . LYS A 1 197 ? -3.932 -14.635 -4.441 1.00 97.69 197 LYS A C 1
ATOM 1460 O O . LYS A 1 197 ? -4.686 -14.927 -3.514 1.00 97.69 197 LYS A O 1
ATOM 1465 N N . LYS A 1 198 ? -2.597 -14.649 -4.332 1.00 98.25 198 LYS A N 1
ATOM 1466 C CA . LYS A 1 198 ? -1.877 -14.982 -3.090 1.00 98.25 198 LYS A CA 1
ATOM 1467 C C . LYS A 1 198 ? -2.237 -14.012 -1.960 1.00 98.25 198 LYS A C 1
ATOM 1469 O O . LYS A 1 198 ? -2.568 -14.455 -0.865 1.00 98.25 198 LYS A O 1
ATOM 1474 N N . ALA A 1 199 ? -2.246 -12.707 -2.233 1.00 98.38 199 ALA A N 1
ATOM 1475 C CA . ALA A 1 199 ? -2.604 -11.685 -1.252 1.00 98.38 199 ALA A CA 1
ATOM 1476 C C . ALA A 1 199 ? -4.047 -11.834 -0.743 1.00 98.38 199 ALA A C 1
ATOM 1478 O O . ALA A 1 199 ? -4.285 -11.820 0.465 1.00 98.38 199 ALA A O 1
ATOM 1479 N N . VAL A 1 200 ? -5.009 -12.057 -1.643 1.00 96.75 200 VAL A N 1
ATOM 1480 C CA . VAL A 1 200 ? -6.415 -12.254 -1.255 1.00 96.75 200 VAL A CA 1
ATOM 1481 C C . VAL A 1 200 ? -6.602 -13.540 -0.451 1.00 96.75 200 VAL A C 1
ATOM 1483 O O . VAL A 1 200 ? -7.333 -13.531 0.537 1.00 96.75 200 VAL A O 1
ATOM 1486 N N . ALA A 1 201 ? -5.927 -14.631 -0.823 1.00 97.00 201 ALA A N 1
ATOM 1487 C CA . ALA A 1 201 ? -5.959 -15.876 -0.053 1.00 97.00 201 ALA A CA 1
ATOM 1488 C C . ALA A 1 201 ? -5.394 -15.701 1.371 1.00 97.00 201 ALA A C 1
ATOM 1490 O O . ALA A 1 201 ? -5.851 -16.366 2.295 1.00 97.00 201 ALA A O 1
ATOM 1491 N N . ALA A 1 202 ? -4.458 -14.766 1.563 1.00 97.00 202 ALA A N 1
ATOM 1492 C CA . ALA A 1 202 ? -3.927 -14.375 2.870 1.00 97.00 202 ALA A CA 1
ATOM 1493 C C . ALA A 1 202 ? -4.817 -13.368 3.635 1.00 97.00 202 ALA A C 1
ATOM 1495 O O . ALA A 1 202 ? -4.422 -12.868 4.690 1.00 97.00 202 ALA A O 1
ATOM 1496 N N . GLY A 1 203 ? -6.011 -13.042 3.122 1.00 96.25 203 GLY A N 1
ATOM 1497 C CA . GLY A 1 203 ? -6.943 -12.104 3.752 1.00 96.25 203 GLY A CA 1
ATOM 1498 C C . GLY A 1 203 ? -6.528 -10.633 3.646 1.00 96.25 203 GLY A C 1
ATOM 1499 O O . GLY A 1 203 ? -7.007 -9.807 4.423 1.00 96.25 203 GLY A O 1
ATOM 1500 N N . ILE A 1 204 ? -5.635 -10.292 2.710 1.00 98.25 204 ILE A N 1
ATOM 1501 C CA . ILE A 1 204 ? -5.171 -8.919 2.494 1.00 98.25 204 ILE A CA 1
ATOM 1502 C C . ILE A 1 204 ? -6.117 -8.209 1.522 1.00 98.25 204 ILE A C 1
ATOM 1504 O O . ILE A 1 204 ? -6.392 -8.692 0.422 1.00 98.25 204 ILE A O 1
ATOM 1508 N N . THR A 1 205 ? -6.597 -7.033 1.921 1.00 97.44 205 THR A N 1
ATOM 1509 C CA . THR A 1 205 ? -7.325 -6.117 1.035 1.00 97.44 205 THR A CA 1
ATOM 1510 C C . THR A 1 205 ? -6.329 -5.253 0.276 1.00 97.44 205 THR A C 1
ATOM 1512 O O . THR A 1 205 ? -5.441 -4.677 0.895 1.00 97.44 205 THR A O 1
ATOM 1515 N N . ILE A 1 206 ? -6.475 -5.138 -1.044 1.00 98.25 206 ILE A N 1
ATOM 1516 C CA . ILE A 1 206 ? -5.624 -4.274 -1.871 1.00 98.25 206 ILE A CA 1
ATOM 1517 C C . ILE A 1 206 ? -6.440 -3.067 -2.341 1.00 98.25 206 ILE A C 1
ATOM 1519 O O . ILE A 1 206 ? -7.557 -3.226 -2.836 1.00 98.25 206 ILE A O 1
ATOM 1523 N N . ILE A 1 207 ? -5.877 -1.876 -2.157 1.00 97.62 207 ILE A N 1
ATOM 1524 C CA . ILE A 1 207 ? -6.336 -0.603 -2.715 1.00 97.62 207 ILE A CA 1
ATOM 1525 C C . ILE A 1 207 ? -5.260 -0.143 -3.691 1.00 97.62 207 ILE A C 1
ATOM 1527 O O . ILE A 1 207 ? -4.083 -0.110 -3.331 1.00 97.62 207 ILE A O 1
ATOM 1531 N N . SER A 1 208 ? -5.655 0.215 -4.906 1.00 96.69 208 SER A N 1
ATOM 1532 C CA . SER A 1 208 ? -4.740 0.727 -5.923 1.00 96.69 208 SER A CA 1
ATOM 1533 C C . SER A 1 208 ? -4.905 2.230 -6.055 1.00 96.69 208 SER A C 1
ATOM 1535 O O . SER A 1 208 ? -6.021 2.722 -6.195 1.00 96.69 208 SER A O 1
ATOM 1537 N N . VAL A 1 209 ? -3.792 2.953 -6.014 1.00 96.12 209 VAL A N 1
ATOM 1538 C CA . VAL A 1 209 ? -3.741 4.403 -6.152 1.00 96.12 209 VAL A CA 1
ATOM 1539 C C . VAL A 1 209 ? -2.963 4.740 -7.417 1.00 96.12 209 VAL A C 1
ATOM 1541 O O . VAL A 1 209 ? -1.770 4.454 -7.505 1.00 96.12 209 VAL A O 1
ATOM 1544 N N . GLY A 1 210 ? -3.641 5.330 -8.396 1.00 94.88 210 GLY A N 1
ATOM 1545 C CA . GLY A 1 210 ? -3.002 5.871 -9.589 1.00 94.88 210 GLY A CA 1
ATOM 1546 C C . GLY A 1 210 ? -2.183 7.104 -9.232 1.00 94.88 210 GLY A C 1
ATOM 1547 O O . GLY A 1 210 ? -2.728 8.043 -8.650 1.00 94.88 210 GLY A O 1
ATOM 1548 N N . ILE A 1 211 ? -0.893 7.090 -9.564 1.00 91.50 211 ILE A N 1
ATOM 1549 C CA . ILE A 1 211 ? -0.005 8.248 -9.437 1.00 91.50 211 ILE A CA 1
ATOM 1550 C C . ILE A 1 211 ? 0.092 8.955 -10.794 1.00 91.50 211 ILE A C 1
ATOM 1552 O O . ILE A 1 211 ? 0.329 8.314 -11.821 1.00 91.50 211 ILE A O 1
ATOM 1556 N N . GLY A 1 212 ? -0.025 10.283 -10.782 1.00 85.12 212 GLY A N 1
ATOM 1557 C CA . GLY A 1 212 ? 0.210 11.116 -11.956 1.00 85.12 212 GLY A CA 1
ATOM 1558 C C . GLY A 1 212 ? -0.937 11.073 -12.963 1.00 85.12 212 GLY A C 1
ATOM 1559 O O . GLY A 1 212 ? -2.076 10.755 -12.634 1.00 85.12 212 GLY A O 1
ATOM 1560 N N . THR A 1 213 ? -0.647 11.425 -14.215 1.00 81.50 213 THR A N 1
ATOM 1561 C CA . THR A 1 213 ? -1.679 11.561 -15.268 1.00 81.50 213 THR A CA 1
ATOM 1562 C C . THR A 1 213 ? -1.679 10.428 -16.288 1.00 81.50 213 THR A C 1
ATOM 1564 O O . THR A 1 213 ? -2.625 10.288 -17.058 1.00 81.50 213 THR A O 1
ATOM 1567 N N . GLN A 1 214 ? -0.624 9.613 -16.305 1.00 83.06 214 GLN A N 1
ATOM 1568 C CA . GLN A 1 214 ? -0.389 8.587 -17.321 1.00 83.06 214 GLN A CA 1
ATOM 1569 C C . GLN A 1 214 ? -0.568 7.156 -16.804 1.00 83.06 214 GLN A C 1
ATOM 1571 O O . GLN A 1 214 ? -0.040 6.208 -17.405 1.00 83.06 214 GLN A O 1
ATOM 1576 N N . TYR A 1 215 ? -1.315 7.006 -15.709 1.00 87.50 215 TYR A N 1
ATOM 1577 C CA . TYR A 1 215 ? -1.533 5.711 -15.092 1.00 87.50 215 TYR A CA 1
ATOM 1578 C C . TYR A 1 215 ? -2.368 4.769 -15.975 1.00 87.50 215 TYR A C 1
ATOM 1580 O O . TYR A 1 215 ? -3.226 5.196 -16.747 1.00 87.50 215 TYR A O 1
ATOM 1588 N N . ASN A 1 216 ? -2.148 3.464 -15.838 1.00 91.88 216 ASN A N 1
ATOM 1589 C CA . ASN A 1 216 ? -2.930 2.434 -16.516 1.00 91.88 216 ASN A CA 1
ATOM 1590 C C . ASN A 1 216 ? -4.117 1.989 -15.644 1.00 91.88 216 ASN A C 1
ATOM 1592 O O . ASN A 1 216 ? -3.954 1.208 -14.703 1.00 91.88 216 ASN A O 1
ATOM 1596 N N . SER A 1 217 ? -5.322 2.463 -15.967 1.00 91.19 217 SER A N 1
ATOM 1597 C CA . SER A 1 217 ? -6.544 2.149 -15.212 1.00 91.19 217 SER A CA 1
ATOM 1598 C C . SER A 1 217 ? -6.866 0.655 -15.158 1.00 91.19 217 SER A C 1
ATOM 1600 O O . SER A 1 217 ? -7.313 0.168 -14.120 1.00 91.19 217 SER A O 1
ATOM 1602 N N . ASP A 1 218 ? -6.615 -0.082 -16.240 1.00 93.12 218 ASP A N 1
ATOM 1603 C CA . ASP A 1 218 ? -6.933 -1.510 -16.320 1.00 93.12 218 ASP A CA 1
ATOM 1604 C C . ASP A 1 218 ? -6.009 -2.327 -15.417 1.00 93.12 218 ASP A C 1
ATOM 1606 O O . ASP A 1 218 ? -6.462 -3.240 -14.726 1.00 93.12 218 ASP A O 1
ATOM 1610 N N . GLN A 1 219 ? -4.726 -1.961 -15.353 1.00 94.62 219 GLN A N 1
ATOM 1611 C CA . GLN A 1 219 ? -3.783 -2.597 -14.438 1.00 94.62 219 GLN A CA 1
ATOM 1612 C C . GLN A 1 219 ? -4.101 -2.256 -12.975 1.00 94.62 219 GLN A C 1
ATOM 1614 O O . GLN A 1 219 ? -4.076 -3.148 -12.126 1.00 94.62 219 GLN A O 1
ATOM 1619 N N . LEU A 1 220 ? -4.470 -1.008 -12.662 1.00 95.38 220 LEU A N 1
ATOM 1620 C CA . LEU A 1 220 ? -4.920 -0.643 -11.311 1.00 95.38 220 LEU A CA 1
ATOM 1621 C C . LEU A 1 220 ? -6.165 -1.445 -10.901 1.00 95.38 220 LEU A C 1
ATOM 1623 O O . LEU A 1 220 ? -6.224 -1.970 -9.789 1.00 95.38 220 LEU A O 1
ATOM 1627 N N . LEU A 1 221 ? -7.133 -1.608 -11.805 1.00 93.94 221 LEU A N 1
ATOM 1628 C CA . LEU A 1 221 ? -8.320 -2.424 -11.558 1.00 93.94 221 LEU A CA 1
ATOM 1629 C C . LEU A 1 221 ? -7.976 -3.913 -11.410 1.00 93.94 221 LEU A C 1
ATOM 1631 O O . LEU A 1 221 ? -8.533 -4.585 -10.541 1.00 93.94 221 LEU A O 1
ATOM 1635 N N . GLN A 1 222 ? -7.041 -4.433 -12.208 1.00 94.62 222 GLN A N 1
ATOM 1636 C CA . GLN A 1 222 ? -6.548 -5.807 -12.088 1.00 94.62 222 GLN A CA 1
ATOM 1637 C C . GLN A 1 222 ? -5.950 -6.069 -10.697 1.00 94.62 222 GLN A C 1
ATOM 1639 O O . GLN A 1 222 ? -6.190 -7.130 -10.115 1.00 94.62 222 GLN A O 1
ATOM 1644 N N . ILE A 1 223 ? -5.202 -5.102 -10.156 1.00 97.00 223 ILE A N 1
ATOM 1645 C CA . ILE A 1 223 ? -4.583 -5.178 -8.828 1.00 97.00 223 ILE A CA 1
ATOM 1646 C C . ILE A 1 223 ? -5.648 -5.088 -7.722 1.00 97.00 223 ILE A C 1
ATOM 1648 O O . ILE A 1 223 ? -5.694 -5.947 -6.838 1.00 97.00 223 ILE A O 1
ATOM 1652 N N . ALA A 1 224 ? -6.528 -4.085 -7.781 1.00 94.88 224 ALA A N 1
ATOM 1653 C CA . ALA A 1 224 ? -7.551 -3.836 -6.762 1.00 94.88 224 ALA A CA 1
ATOM 1654 C C . ALA A 1 224 ? -8.694 -4.870 -6.765 1.00 94.88 224 ALA A C 1
ATOM 1656 O O . ALA A 1 224 ? -9.346 -5.080 -5.739 1.00 94.88 224 ALA A O 1
ATOM 1657 N N . ARG A 1 225 ? -8.952 -5.510 -7.916 1.00 91.50 225 ARG A N 1
ATOM 1658 C CA . ARG A 1 225 ? -10.072 -6.431 -8.217 1.00 91.50 225 ARG A CA 1
ATOM 1659 C C . ARG A 1 225 ? -11.483 -5.855 -8.066 1.00 91.50 225 ARG A C 1
ATOM 1661 O O . ARG A 1 225 ? -12.452 -6.560 -8.338 1.00 91.50 225 ARG A O 1
ATOM 1668 N N . ASP A 1 226 ? -11.603 -4.614 -7.619 1.00 88.69 226 ASP A N 1
ATOM 1669 C CA . ASP A 1 226 ? -12.852 -3.938 -7.299 1.00 88.69 226 ASP A CA 1
ATOM 1670 C C . ASP A 1 226 ? -12.694 -2.457 -7.674 1.00 88.69 226 ASP A C 1
ATOM 1672 O O . ASP A 1 226 ? -11.793 -1.798 -7.143 1.00 88.69 226 ASP A O 1
ATOM 1676 N N . PRO A 1 227 ? -13.533 -1.911 -8.573 1.00 86.56 227 PRO A N 1
ATOM 1677 C CA . PRO A 1 227 ? -13.413 -0.522 -9.005 1.00 86.56 227 PRO A CA 1
ATOM 1678 C C . PRO A 1 227 ? -13.603 0.476 -7.856 1.00 86.56 227 PRO A C 1
ATOM 1680 O O . PRO A 1 227 ? -13.043 1.565 -7.909 1.00 86.56 227 PRO A O 1
ATOM 1683 N N . SER A 1 228 ? -14.314 0.109 -6.781 1.00 89.19 228 SER A N 1
ATOM 1684 C CA . SER A 1 228 ? -14.461 0.963 -5.592 1.00 89.19 228 SER A CA 1
ATOM 1685 C C . SER A 1 228 ? -13.172 1.108 -4.770 1.00 89.19 228 SER A C 1
ATOM 1687 O O . SER A 1 228 ? -13.107 1.932 -3.860 1.00 89.19 228 SER A O 1
ATOM 1689 N N . ARG A 1 229 ? -12.140 0.314 -5.086 1.00 92.06 229 ARG A N 1
ATOM 1690 C CA . ARG A 1 229 ? -10.822 0.315 -4.432 1.00 92.06 229 ARG A CA 1
ATOM 1691 C C . ARG A 1 229 ? -9.720 0.864 -5.335 1.00 92.06 229 ARG A C 1
ATOM 1693 O O . ARG A 1 229 ? -8.542 0.715 -5.012 1.00 92.06 229 ARG A O 1
ATOM 1700 N N . VAL A 1 230 ? -10.096 1.485 -6.451 1.00 93.12 230 VAL A N 1
ATOM 1701 C CA . VAL A 1 230 ? -9.191 2.264 -7.293 1.00 93.12 230 VAL A CA 1
ATOM 1702 C C . VAL A 1 230 ? -9.376 3.737 -6.945 1.00 93.12 230 VAL A C 1
ATOM 1704 O O . VAL A 1 230 ? -10.476 4.277 -7.030 1.00 93.12 230 VAL A O 1
ATOM 1707 N N . ILE A 1 231 ? -8.296 4.382 -6.523 1.00 91.44 231 ILE A N 1
ATOM 1708 C CA . ILE A 1 231 ? -8.243 5.797 -6.152 1.00 91.44 231 ILE A CA 1
ATOM 1709 C C . ILE A 1 231 ? -7.246 6.471 -7.087 1.00 91.44 231 ILE A C 1
ATOM 1711 O O . ILE A 1 231 ? -6.253 5.860 -7.464 1.00 91.44 231 ILE A O 1
ATOM 1715 N N . ILE A 1 232 ? -7.477 7.725 -7.456 1.00 87.19 232 ILE A N 1
ATOM 1716 C CA . ILE A 1 232 ? -6.481 8.509 -8.189 1.00 87.19 232 ILE A CA 1
ATOM 1717 C C . ILE A 1 232 ? -5.974 9.615 -7.265 1.00 87.19 232 ILE A C 1
ATOM 1719 O O . ILE A 1 232 ? -6.777 10.308 -6.635 1.00 87.19 232 ILE A O 1
ATOM 1723 N N . ALA A 1 233 ? -4.653 9.734 -7.146 1.00 73.88 233 ALA A N 1
ATOM 1724 C CA . ALA A 1 233 ? -3.997 10.805 -6.411 1.00 73.88 233 ALA A CA 1
ATOM 1725 C C . ALA A 1 233 ? -3.477 11.842 -7.418 1.00 73.88 233 ALA A C 1
ATOM 1727 O O . ALA A 1 233 ? -2.491 11.589 -8.115 1.00 73.88 233 ALA A O 1
ATOM 1728 N N . ASN A 1 234 ? -4.171 12.982 -7.484 1.00 61.88 234 ASN A N 1
ATOM 1729 C CA . ASN A 1 234 ? -3.850 14.132 -8.336 1.00 61.88 234 ASN A CA 1
ATOM 1730 C C . ASN A 1 234 ? -3.386 15.311 -7.486 1.00 61.88 234 ASN A C 1
ATOM 1732 O O . ASN A 1 234 ? -3.963 15.486 -6.386 1.00 61.88 234 ASN A O 1
#

InterPro domains:
  IPR000742 EGF-like domain [PF00008] (26-49)
  IPR000742 EGF-like domain [PS00022] (46-57)
  IPR000742 EGF-like domain [PS50026] (22-58)
  IPR002035 von Willebrand factor, type A [PF00092] (70-229)
  IPR002035 von Willebrand factor, type A [PS50234] (70-234)
  IPR002035 von Willebrand factor, type A [SM00327] (68-233)
  IPR036465 von Willebrand factor A-like domain superfamily [G3DSA:3.40.50.410] (58-234)
  IPR036465 von Willebrand factor A-like domain superfamily [SSF53300] (42-231)
  IPR050525 Extracellular Matrix Assembly and Organization [PTHR24020] (27-230)

Organism: Ciona intestinalis (NCBI:txid7719)

Sequence (234 aa):
MQAYIWGLVFLSVSLSLATSIAVNQCTSNPCINNAVCSSLAAGYECICSGAYIGRDCSKISCKKATTVADILLVLDESGTVSRTEYKDATNWIAQVLTAFKSNLEAGGIHMGLIGFSFAGDQTKVKIPLSTAVYDTLKTQINNLEKTTQHGPTYIGYAINVAVEHFSSNGRNGVPKTMILLTDGRATDSEAISPAVKKAVAAGITIISVGIGTQYNSDQLLQIARDPSRVIIAN

Mean predicted aligned error: 12.5 Å

Foldseek 3Di:
DDDPPVVVVVVVVVVPPPPVPLPQLCPVVLADDPWDWDRDPVHIQTHEDDQFDDRRSPDGDDPPPQLAAFEEEEEELAQVQDQVLSLLVLVVVLVVLVVCQVSLQVLRYWYWYWYDFDADPRTDGQGQRDSDHSVRVNVSSNPDGRPHNHGAHAPLRSLQVLLVSCVVRNDPPHAAEYEYEELLPHPPLVSQQVSLVSCVVSRYQYAYEHTDDNRDPVSNCSNRVDNVRYHYRD

pLDDT: mean 86.55, std 13.77, range [45.5, 98.38]